Protein AF-A0A519D0E3-F1 (afdb_monomer)

Secondary structure (DSSP, 8-state):
-HHHHHHHHHHHHHHHHHHHTT-S-TTHHHHHHHHHHH--S-TT-EEEEES-TTSHHHHHHHHHH-TT-EEEEEESSPPPPPTTEEEEES-TTSHHHHHHHHHHHHSTTPPPEEEEEE---PPP-S-HHHHHHHHHHHHHHHHHHHTTTEEEEEEEEEEEESSTTHHHHHHHHGGGEEEEEEE--TTS-TT--EEEEEEEEE-TTTSPSS-HHHHHHHHHHHHHHH--S--HHHHHHHHHHHHHHHHHHH-

Structure (mmCIF, N/CA/C/O backbone):
data_AF-A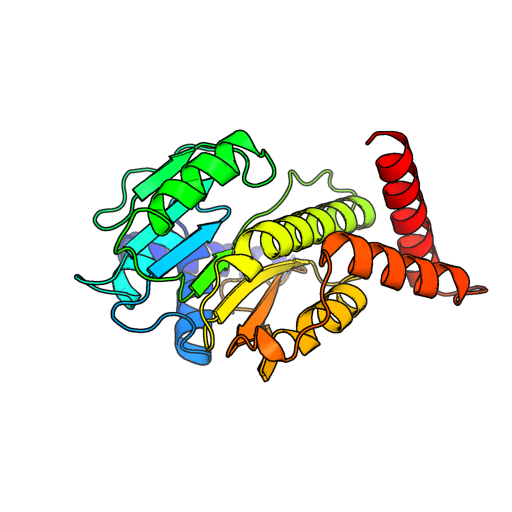0A519D0E3-F1
#
_entry.id   AF-A0A519D0E3-F1
#
loop_
_atom_site.group_PDB
_atom_site.id
_atom_site.type_symbol
_atom_site.label_atom_id
_atom_site.label_alt_id
_atom_site.label_comp_id
_atom_site.label_asym_id
_atom_site.label_entity_id
_atom_site.label_seq_id
_atom_site.pdbx_PDB_ins_code
_atom_site.Cartn_x
_atom_site.Cartn_y
_atom_site.Cartn_z
_atom_site.occupancy
_atom_site.B_iso_or_equiv
_atom_site.auth_seq_id
_atom_site.auth_comp_id
_atom_site.auth_asym_id
_atom_site.auth_atom_id
_atom_site.pdbx_PDB_model_num
ATOM 1 N N . MET A 1 1 ? 0.781 27.062 -22.682 1.00 44.12 1 MET A N 1
ATOM 2 C CA . MET A 1 1 ? 0.625 27.565 -21.295 1.00 44.12 1 MET A CA 1
ATOM 3 C C . MET A 1 1 ? -0.675 27.130 -20.595 1.00 44.12 1 MET A C 1
ATOM 5 O O . MET A 1 1 ? -0.750 27.235 -19.382 1.00 44.12 1 MET A O 1
ATOM 9 N N . THR A 1 2 ? -1.656 26.538 -21.289 1.00 53.38 2 THR A N 1
ATOM 10 C CA . THR A 1 2 ? -2.994 26.206 -20.742 1.00 53.38 2 THR A CA 1
ATOM 11 C C . THR A 1 2 ? -3.057 24.930 -19.882 1.00 53.38 2 THR A C 1
ATOM 13 O O . THR A 1 2 ? -3.822 24.862 -18.927 1.00 53.38 2 THR A O 1
ATOM 16 N N . LYS A 1 3 ? -2.224 23.913 -20.166 1.00 52.84 3 LYS A N 1
ATOM 17 C CA . LYS A 1 3 ? -2.272 22.608 -19.467 1.00 52.84 3 LYS A CA 1
ATOM 18 C C . LYS A 1 3 ? -1.846 22.676 -17.993 1.00 52.84 3 LYS A C 1
ATOM 20 O O . LYS A 1 3 ? -2.425 21.978 -17.169 1.00 52.84 3 LYS A O 1
ATOM 25 N N . ARG A 1 4 ? -0.860 23.520 -17.661 1.00 49.47 4 ARG A N 1
ATOM 26 C CA . ARG A 1 4 ? -0.315 23.646 -16.296 1.00 49.47 4 ARG A CA 1
ATOM 27 C C . ARG A 1 4 ? -1.297 24.364 -15.364 1.00 49.47 4 ARG A C 1
ATOM 29 O O . ARG A 1 4 ? -1.559 23.873 -14.277 1.00 49.47 4 ARG A O 1
ATOM 36 N N . TRP A 1 5 ? -1.939 25.428 -15.853 1.00 48.94 5 TRP A N 1
ATOM 37 C CA . TRP A 1 5 ? -2.978 26.164 -15.124 1.00 48.94 5 TRP A CA 1
ATOM 38 C C . TRP A 1 5 ? -4.194 25.279 -14.805 1.00 48.94 5 TRP A C 1
ATOM 40 O O . TRP A 1 5 ? -4.613 25.216 -13.656 1.00 48.94 5 TRP A O 1
ATOM 50 N N . VAL A 1 6 ? -4.697 24.506 -15.778 1.00 58.44 6 VAL A N 1
ATOM 51 C CA . VAL A 1 6 ? -5.811 23.555 -15.563 1.00 58.44 6 VAL A CA 1
ATOM 52 C C . VAL A 1 6 ? -5.440 22.445 -14.567 1.00 58.44 6 VAL A C 1
ATOM 54 O O . VAL A 1 6 ? -6.265 22.051 -13.741 1.00 58.44 6 VAL A O 1
ATOM 57 N N . GLN A 1 7 ? -4.201 21.941 -14.614 1.00 55.25 7 GLN A N 1
ATOM 58 C CA . GLN A 1 7 ? -3.710 20.944 -13.656 1.00 55.25 7 GLN A CA 1
ATOM 59 C C . GLN A 1 7 ? -3.588 21.507 -12.234 1.00 55.25 7 GLN A C 1
ATOM 61 O O . GLN A 1 7 ? -3.995 20.829 -11.290 1.00 55.25 7 GLN A O 1
ATOM 66 N N . ASP A 1 8 ? -3.076 22.729 -12.077 1.00 59.56 8 ASP A N 1
ATOM 67 C CA . ASP A 1 8 ? -2.979 23.388 -10.772 1.00 59.56 8 ASP A CA 1
ATOM 68 C C . ASP A 1 8 ? -4.372 23.709 -10.202 1.00 59.56 8 ASP A C 1
ATOM 70 O O . ASP A 1 8 ? -4.622 23.417 -9.035 1.00 59.56 8 ASP A O 1
ATOM 74 N N . HIS A 1 9 ? -5.335 24.128 -11.032 1.00 60.09 9 HIS A N 1
ATOM 75 C CA . HIS A 1 9 ? -6.729 24.334 -10.604 1.00 60.09 9 HIS A CA 1
ATOM 76 C C . HIS A 1 9 ? -7.389 23.041 -10.110 1.00 60.09 9 HIS A C 1
ATOM 78 O O . HIS A 1 9 ? -8.036 23.025 -9.064 1.00 60.09 9 HIS A O 1
ATOM 84 N N . ARG A 1 10 ? -7.191 21.921 -10.819 1.00 59.97 10 ARG A N 1
ATOM 85 C CA . ARG A 1 10 ? -7.666 20.602 -10.363 1.00 59.97 10 ARG A CA 1
ATOM 86 C C . ARG A 1 10 ? -6.982 20.160 -9.069 1.00 59.97 10 ARG A C 1
ATOM 88 O O . ARG A 1 10 ? -7.631 19.589 -8.194 1.00 59.97 10 ARG A O 1
ATOM 95 N N . ARG A 1 11 ? -5.677 20.416 -8.927 1.00 59.84 11 ARG A N 1
ATOM 96 C CA . ARG A 1 11 ? -4.916 20.104 -7.708 1.00 59.84 11 ARG A CA 1
ATOM 97 C C . ARG A 1 11 ? -5.461 20.870 -6.510 1.00 59.84 11 ARG A C 1
ATOM 99 O O . ARG A 1 11 ? -5.608 20.283 -5.438 1.00 59.84 11 ARG A O 1
ATOM 106 N N . ASP A 1 12 ? -5.748 22.147 -6.707 1.00 66.12 12 ASP A N 1
ATOM 107 C CA . ASP A 1 12 ? -6.266 23.023 -5.668 1.00 66.12 12 ASP A CA 1
ATOM 108 C C . ASP A 1 12 ? -7.720 22.671 -5.329 1.00 66.12 12 ASP A C 1
ATOM 110 O O . ASP A 1 12 ? -8.072 22.683 -4.153 1.00 66.12 12 ASP A O 1
ATOM 114 N N . SER A 1 13 ? -8.514 22.194 -6.299 1.00 78.06 13 SER A N 1
ATOM 115 C CA . SER A 1 13 ? -9.848 21.629 -6.045 1.00 78.06 13 SER A CA 1
ATOM 116 C C . SER A 1 13 ? -9.799 20.421 -5.108 1.00 78.06 13 SER A C 1
ATOM 118 O O . SER A 1 13 ? -10.470 20.429 -4.083 1.00 78.06 13 SER A O 1
ATOM 120 N N . TRP A 1 14 ? -8.966 19.410 -5.390 1.00 79.38 14 TRP A N 1
ATOM 121 C CA . TRP A 1 14 ? -8.870 18.217 -4.530 1.00 79.38 14 TRP A CA 1
ATOM 122 C C . TRP A 1 14 ? -8.264 18.514 -3.157 1.00 79.38 14 TRP A C 1
ATOM 124 O O . TRP A 1 14 ? -8.624 17.877 -2.171 1.00 79.38 14 TRP A O 1
ATOM 134 N N . ARG A 1 15 ? -7.335 19.475 -3.070 1.00 79.06 15 ARG A N 1
ATOM 135 C CA . ARG A 1 15 ? -6.804 19.944 -1.780 1.00 79.06 15 ARG A CA 1
ATOM 136 C C . ARG A 1 15 ? -7.874 20.660 -0.963 1.00 79.06 15 ARG A C 1
ATOM 138 O O . ARG A 1 15 ? -7.988 20.389 0.228 1.00 79.06 15 ARG A O 1
ATOM 145 N N . ARG A 1 16 ? -8.646 21.548 -1.596 1.00 79.81 16 ARG A N 1
ATOM 146 C CA . ARG A 1 16 ? -9.756 22.258 -0.957 1.00 79.81 16 ARG A CA 1
ATOM 147 C C . ARG A 1 16 ? -10.815 21.273 -0.477 1.00 79.81 16 ARG A C 1
ATOM 149 O O . ARG A 1 16 ? -11.162 21.310 0.693 1.00 79.81 16 ARG A O 1
ATOM 156 N N . GLN A 1 17 ? -11.217 20.341 -1.334 1.00 82.31 17 GLN A N 1
ATOM 157 C CA . GLN A 1 17 ? -12.219 19.335 -1.005 1.00 82.31 17 GLN A CA 1
ATOM 158 C C . GLN A 1 17 ? -11.753 18.391 0.112 1.00 82.31 17 GLN A C 1
ATOM 160 O O . GLN A 1 17 ? -12.505 18.119 1.036 1.00 82.31 17 GLN A O 1
ATOM 165 N N . ALA A 1 18 ? -10.493 17.935 0.086 1.00 83.75 18 ALA A N 1
ATOM 166 C CA . ALA A 1 18 ? -9.929 17.155 1.189 1.00 83.75 18 ALA A CA 1
ATOM 167 C C . ALA A 1 18 ? -9.996 17.925 2.515 1.00 83.75 18 ALA A C 1
ATOM 169 O O . ALA A 1 18 ? -10.42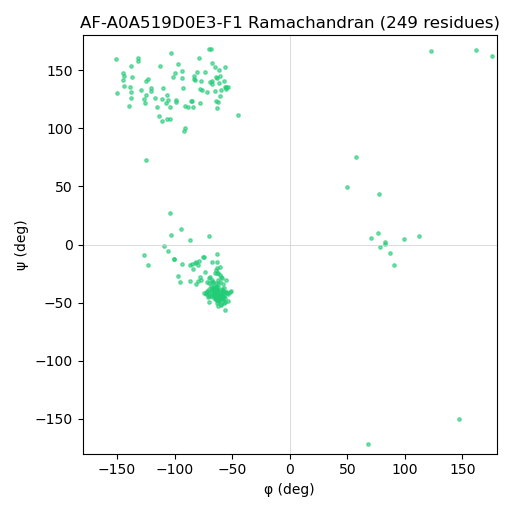1 17.368 3.517 1.00 83.75 18 ALA A O 1
ATOM 170 N N . LYS A 1 19 ? -9.638 19.214 2.510 1.00 83.75 19 LYS A N 1
ATOM 171 C CA . LYS A 1 19 ? -9.706 20.062 3.704 1.00 83.75 19 LYS A CA 1
ATOM 172 C C . LYS A 1 19 ? -11.146 20.277 4.187 1.00 83.75 19 LYS A C 1
ATOM 174 O O . LYS A 1 19 ? -11.370 20.265 5.390 1.00 83.75 19 LYS A O 1
ATOM 179 N N . GLU A 1 20 ? -12.092 20.476 3.270 1.00 85.31 20 GLU A N 1
ATOM 180 C CA . GLU A 1 20 ? -13.526 20.623 3.570 1.00 85.31 20 GLU A CA 1
ATOM 181 C C . GLU A 1 20 ? -14.116 19.347 4.188 1.00 85.31 20 GLU A C 1
ATOM 183 O O . GLU A 1 20 ? -14.912 19.435 5.115 1.00 85.31 20 GLU A O 1
ATOM 188 N N . GLU A 1 21 ? -13.668 18.172 3.739 1.00 85.94 21 GLU A N 1
ATOM 189 C CA . GLU A 1 21 ? -14.061 16.864 4.287 1.00 85.94 21 GLU A CA 1
ATOM 190 C C . GLU A 1 21 ? -13.195 16.412 5.482 1.00 85.94 21 GLU A C 1
ATOM 192 O O . GLU A 1 21 ? -13.364 15.307 5.985 1.00 85.94 21 GLU A O 1
ATOM 197 N N . GLY A 1 22 ? -12.260 17.244 5.956 1.00 88.81 22 GLY A N 1
ATOM 198 C CA . GLY A 1 22 ? -11.416 16.937 7.120 1.00 88.81 22 GLY A CA 1
ATOM 199 C C . GLY A 1 22 ? -10.262 15.954 6.863 1.00 88.81 22 GLY A C 1
ATOM 200 O O . GLY A 1 22 ? -9.581 15.533 7.804 1.00 88.81 22 GLY A O 1
ATOM 201 N N . TYR A 1 23 ? -9.977 15.609 5.607 1.00 92.81 23 TYR A N 1
ATOM 202 C CA . TYR A 1 23 ? -8.815 14.800 5.245 1.00 92.81 23 TYR A CA 1
ATOM 203 C C . TYR A 1 23 ? -7.520 15.610 5.257 1.00 92.81 23 TYR A C 1
ATOM 205 O O . TYR A 1 23 ? -7.425 16.733 4.755 1.00 92.81 23 TYR A O 1
ATOM 213 N N . ARG A 1 24 ? -6.457 14.977 5.751 1.00 90.38 24 ARG A N 1
ATOM 214 C CA . ARG A 1 24 ? -5.122 15.581 5.904 1.00 90.38 24 ARG A CA 1
ATOM 215 C C . ARG A 1 24 ? -4.372 15.761 4.602 1.00 90.38 24 ARG A C 1
ATOM 217 O O . ARG A 1 24 ? -3.469 16.588 4.505 1.00 90.38 24 ARG A O 1
ATOM 224 N N . ALA A 1 25 ? -4.718 14.964 3.602 1.00 88.06 25 ALA A N 1
ATOM 225 C CA . ALA A 1 25 ? -4.079 15.016 2.307 1.00 88.06 25 ALA A CA 1
ATOM 226 C C . ALA A 1 25 ? -5.071 14.727 1.195 1.00 88.06 25 ALA A C 1
ATOM 228 O O . ALA A 1 25 ? -5.944 13.872 1.302 1.00 88.06 25 ALA A O 1
ATOM 229 N N . ARG A 1 26 ? -4.831 15.366 0.049 1.00 87.06 26 ARG A N 1
ATOM 230 C CA . ARG A 1 26 ? -5.547 15.058 -1.192 1.00 87.06 26 ARG A CA 1
ATOM 231 C C . ARG A 1 26 ? -5.356 13.605 -1.648 1.00 87.06 26 ARG A C 1
ATOM 233 O O . ARG A 1 26 ? -6.124 13.144 -2.480 1.00 87.06 26 ARG A O 1
ATOM 240 N N . SER A 1 27 ? -4.320 12.906 -1.168 1.00 89.94 27 SER A N 1
ATOM 241 C CA . SER A 1 27 ? -4.111 11.486 -1.471 1.00 89.94 27 SER A CA 1
ATOM 242 C C . SER A 1 27 ? -5.244 10.615 -0.929 1.00 89.94 27 SER A C 1
ATOM 244 O O . SER A 1 27 ? -5.514 9.591 -1.546 1.00 89.94 27 SER A O 1
ATOM 246 N N . ALA A 1 28 ? -5.973 11.048 0.110 1.00 94.00 28 ALA A N 1
ATOM 247 C CA . ALA A 1 28 ? -7.179 10.373 0.599 1.00 94.00 28 ALA A CA 1
ATOM 248 C C . ALA A 1 28 ? -8.192 10.111 -0.531 1.00 94.00 28 ALA A C 1
ATOM 250 O O . ALA A 1 28 ? -8.715 9.007 -0.653 1.00 94.00 28 ALA A O 1
ATOM 251 N N . TRP A 1 29 ? -8.374 11.071 -1.446 1.00 91.69 29 TRP A N 1
ATOM 252 C CA . TRP A 1 29 ? -9.253 10.910 -2.610 1.00 91.69 29 TRP A CA 1
ATOM 253 C C . TRP A 1 29 ? -8.852 9.772 -3.538 1.00 91.69 29 TRP A C 1
ATOM 255 O O . TRP A 1 29 ? -9.719 9.136 -4.130 1.00 91.69 29 TRP A O 1
ATOM 265 N N . LYS A 1 30 ? -7.552 9.483 -3.650 1.00 94.06 30 LYS A N 1
ATOM 266 C CA . LYS A 1 30 ? -7.078 8.360 -4.459 1.00 94.06 30 LYS A CA 1
ATOM 267 C C . LYS A 1 30 ? -7.582 7.042 -3.875 1.00 94.06 30 LYS A C 1
ATOM 269 O O . LYS A 1 30 ? -8.123 6.228 -4.617 1.00 94.06 30 LYS A O 1
ATOM 274 N N . LEU A 1 31 ? -7.459 6.861 -2.554 1.00 97.19 31 LEU A N 1
ATOM 275 C CA . LEU A 1 31 ? -7.952 5.660 -1.884 1.00 97.19 31 LEU A CA 1
ATOM 276 C C . LEU A 1 31 ? -9.482 5.600 -1.891 1.00 97.19 31 LEU A C 1
ATOM 278 O O . LEU A 1 31 ? -10.011 4.536 -2.181 1.00 97.19 31 LEU A O 1
ATOM 282 N N . LYS A 1 32 ? -10.198 6.719 -1.695 1.00 96.62 32 LYS A N 1
ATOM 283 C CA . LYS A 1 32 ? -11.671 6.759 -1.835 1.00 96.62 32 LYS A CA 1
ATOM 284 C C . LYS A 1 32 ? -12.123 6.286 -3.220 1.00 96.62 32 LYS A C 1
ATOM 286 O O . LYS A 1 32 ? -13.000 5.438 -3.311 1.00 96.62 32 LYS A O 1
ATOM 291 N N . GLN A 1 33 ? -11.484 6.762 -4.290 1.00 95.81 33 GLN A N 1
ATOM 292 C CA . GLN A 1 33 ? -11.804 6.355 -5.666 1.00 95.81 33 GLN A CA 1
ATOM 293 C C . GLN A 1 33 ? -11.463 4.884 -5.947 1.00 95.81 33 GLN A C 1
ATOM 295 O O . GLN A 1 33 ? -12.191 4.194 -6.661 1.00 95.81 33 GLN A O 1
ATOM 300 N N . ILE A 1 34 ? -10.354 4.386 -5.391 1.00 98.06 34 ILE A N 1
ATOM 301 C CA . ILE A 1 34 ? -10.007 2.960 -5.457 1.00 98.06 34 ILE A CA 1
ATOM 302 C C . ILE A 1 34 ? -11.063 2.133 -4.716 1.00 98.06 34 ILE A C 1
ATOM 304 O O . ILE A 1 34 ? -11.562 1.147 -5.254 1.00 98.06 34 ILE A O 1
ATOM 308 N N . GLN A 1 35 ? -11.426 2.551 -3.508 1.00 98.19 35 GLN A N 1
ATOM 309 C CA . GLN A 1 35 ? -12.411 1.887 -2.671 1.00 98.19 35 GLN A CA 1
ATOM 310 C C . GLN A 1 35 ? -13.788 1.842 -3.337 1.00 98.19 35 GLN A C 1
ATOM 312 O O . GLN A 1 35 ? -14.373 0.769 -3.420 1.00 98.19 35 GLN A O 1
ATOM 317 N N . GLU A 1 36 ? -14.276 2.963 -3.868 1.00 97.38 36 GLU A N 1
ATOM 318 C CA . GLU A 1 36 ? -15.562 3.054 -4.571 1.00 97.38 36 GLU A CA 1
ATOM 319 C C . GLU A 1 36 ? -15.640 2.085 -5.758 1.00 97.38 36 GLU A C 1
ATOM 321 O O . GLU A 1 36 ? -16.676 1.481 -6.024 1.00 97.38 36 GLU A O 1
ATOM 326 N N . ARG A 1 37 ? -14.524 1.903 -6.473 1.00 97.94 37 ARG A N 1
ATOM 327 C CA . ARG A 1 37 ? -14.488 1.067 -7.674 1.00 97.94 37 ARG A CA 1
ATOM 328 C C . ARG A 1 37 ? -14.241 -0.416 -7.401 1.00 97.94 37 ARG A C 1
ATOM 330 O O . ARG A 1 37 ? -14.636 -1.253 -8.219 1.00 97.94 37 ARG A O 1
ATOM 337 N N . PHE A 1 38 ? -13.497 -0.744 -6.349 1.00 98.38 38 PHE A N 1
ATOM 338 C CA . PHE A 1 38 ? -12.950 -2.090 -6.153 1.00 98.38 38 PHE A CA 1
ATOM 339 C C . PHE A 1 38 ? -13.270 -2.722 -4.800 1.00 98.38 38 PHE A C 1
ATOM 341 O O . PHE A 1 38 ? -12.977 -3.907 -4.652 1.00 98.38 38 PHE A O 1
ATOM 348 N N . GLU A 1 39 ? -13.840 -1.968 -3.856 1.00 97.88 39 GLU A N 1
ATOM 349 C CA . GLU A 1 39 ? -14.219 -2.440 -2.517 1.00 97.88 39 GLU A CA 1
ATOM 350 C C . GLU A 1 39 ? -13.064 -3.189 -1.829 1.00 97.88 39 GLU A C 1
ATOM 352 O O . GLU A 1 39 ? -13.199 -4.326 -1.371 1.00 97.88 39 GLU A O 1
ATOM 357 N N . VAL A 1 40 ? -11.882 -2.563 -1.841 1.00 98.56 40 VAL A N 1
ATOM 358 C CA . VAL A 1 40 ? -10.626 -3.169 -1.372 1.00 98.56 40 VAL A CA 1
ATOM 359 C C . VAL A 1 40 ? -10.592 -3.344 0.144 1.00 98.56 40 VAL A C 1
ATOM 361 O O . VAL A 1 40 ? -9.949 -4.278 0.612 1.00 98.56 40 VAL A O 1
ATOM 364 N N . ILE A 1 41 ? -11.290 -2.491 0.893 1.00 98.69 41 ILE A N 1
ATOM 365 C CA . ILE A 1 41 ? -11.435 -2.566 2.349 1.00 98.69 41 ILE A CA 1
ATOM 366 C C . ILE A 1 41 ? -12.913 -2.794 2.675 1.00 98.69 41 ILE A C 1
ATOM 368 O O . ILE A 1 41 ? -13.781 -2.037 2.240 1.00 98.69 41 ILE A O 1
ATOM 372 N N . ARG A 1 42 ? -13.219 -3.834 3.443 1.00 98.12 42 ARG A N 1
ATOM 373 C CA . ARG A 1 42 ? -14.569 -4.170 3.908 1.00 98.12 42 ARG A CA 1
ATOM 374 C C . ARG A 1 42 ? -14.744 -3.778 5.369 1.00 98.12 42 ARG A C 1
ATOM 376 O O . ARG A 1 42 ? -13.784 -3.549 6.103 1.00 98.12 42 ARG A O 1
ATOM 383 N N . LYS A 1 43 ? -16.001 -3.747 5.816 1.00 97.56 43 LYS A N 1
ATOM 384 C CA . LYS A 1 43 ? -16.304 -3.554 7.234 1.00 97.56 43 LYS A CA 1
ATOM 385 C C . LYS A 1 43 ? -15.606 -4.619 8.069 1.00 97.56 43 LYS A C 1
ATOM 387 O O . LYS A 1 43 ? -15.682 -5.809 7.776 1.00 97.56 43 LYS A O 1
ATOM 392 N N . HIS A 1 44 ? -15.019 -4.143 9.151 1.00 96.00 44 HIS A N 1
ATOM 393 C CA . HIS A 1 44 ? -14.237 -4.869 10.131 1.00 96.00 44 HIS A CA 1
ATOM 394 C C . HIS A 1 44 ? -12.884 -5.345 9.623 1.00 96.00 44 HIS A C 1
ATOM 396 O O . HIS A 1 44 ? -12.218 -6.038 10.371 1.00 96.00 44 HIS A O 1
ATOM 402 N N . ASP A 1 45 ? -12.441 -5.008 8.416 1.00 97.38 45 ASP A N 1
ATOM 403 C CA . ASP A 1 45 ? -11.132 -5.456 7.943 1.00 97.38 45 ASP A CA 1
ATOM 404 C C . ASP A 1 45 ? -9.984 -4.962 8.832 1.00 97.38 45 ASP A C 1
ATOM 406 O O . ASP A 1 45 ? -10.012 -3.854 9.368 1.00 97.38 45 ASP A O 1
ATOM 410 N N . VAL A 1 46 ? -8.963 -5.807 8.955 1.00 97.44 46 VAL A N 1
ATOM 411 C CA . VAL A 1 46 ? -7.645 -5.421 9.458 1.00 97.44 46 VAL A CA 1
ATOM 412 C C . VAL A 1 46 ? -6.830 -4.881 8.285 1.00 97.44 46 VAL A C 1
ATOM 414 O O . VAL A 1 46 ? -6.656 -5.574 7.276 1.00 97.44 46 VAL A O 1
ATOM 417 N N . VAL A 1 47 ? -6.342 -3.650 8.398 1.00 98.50 47 VAL A N 1
ATOM 418 C CA . VAL A 1 47 ? -5.684 -2.913 7.318 1.00 98.50 47 VAL A CA 1
ATOM 419 C C . VAL A 1 47 ? -4.262 -2.536 7.708 1.00 98.50 47 VAL A C 1
ATOM 421 O O . VAL A 1 47 ? -4.025 -1.962 8.770 1.00 98.50 47 VAL A O 1
ATOM 424 N N . LEU A 1 48 ? -3.321 -2.807 6.808 1.00 98.62 48 LEU A N 1
ATOM 425 C CA . LEU A 1 48 ? -1.959 -2.287 6.869 1.00 98.62 48 LEU A CA 1
ATOM 426 C C . LEU A 1 48 ? -1.800 -1.147 5.847 1.00 98.62 48 LEU A C 1
ATOM 428 O O . LEU A 1 48 ? -1.943 -1.384 4.647 1.00 98.62 48 LEU A O 1
ATOM 432 N N . ASP A 1 49 ? -1.499 0.067 6.315 1.00 98.62 49 ASP A N 1
ATOM 433 C CA . ASP A 1 49 ? -1.243 1.264 5.494 1.00 98.62 49 ASP A CA 1
ATOM 434 C C . ASP A 1 49 ? 0.264 1.578 5.440 1.00 98.62 49 ASP A C 1
ATOM 436 O O . ASP A 1 49 ? 0.866 1.992 6.430 1.00 98.62 49 ASP A O 1
ATOM 440 N N . VAL A 1 50 ? 0.905 1.348 4.293 1.00 98.62 50 VAL A N 1
ATOM 4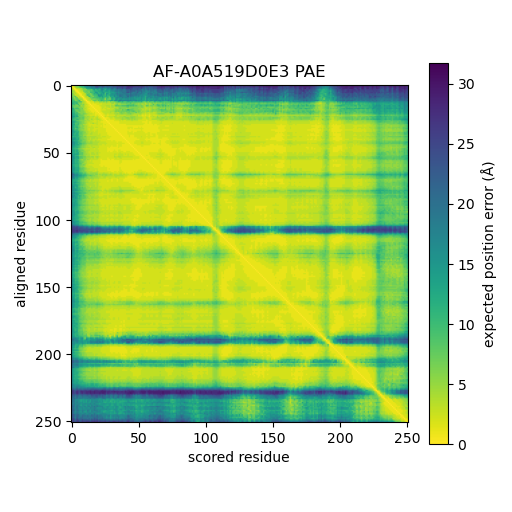41 C CA . VAL A 1 50 ? 2.364 1.464 4.116 1.00 98.62 50 VAL A CA 1
ATOM 442 C C . VAL A 1 50 ? 2.715 2.719 3.327 1.00 98.62 50 VAL A C 1
ATOM 444 O O . VAL A 1 50 ? 2.297 2.877 2.178 1.00 98.62 50 VAL A O 1
ATOM 447 N N . GLY A 1 51 ? 3.563 3.573 3.898 1.00 97.44 51 GLY A N 1
ATOM 448 C CA . GLY A 1 51 ? 3.781 4.926 3.384 1.00 97.44 51 GLY A CA 1
ATOM 449 C C . GLY A 1 51 ? 2.626 5.843 3.784 1.00 97.44 51 GLY A C 1
ATOM 450 O O . GLY A 1 51 ? 2.070 6.553 2.944 1.00 97.44 51 GLY A O 1
ATOM 451 N N . CYS A 1 52 ? 2.194 5.743 5.046 1.00 97.06 52 CYS A N 1
ATOM 452 C CA . CYS A 1 52 ? 0.952 6.348 5.504 1.00 97.06 52 CYS A CA 1
ATOM 453 C C . CYS A 1 52 ? 1.033 7.869 5.702 1.00 97.06 52 CYS A C 1
ATOM 455 O O . CYS A 1 52 ? -0.012 8.493 5.888 1.00 97.06 52 CYS A O 1
ATOM 457 N N . HIS A 1 53 ? 2.209 8.510 5.664 1.00 96.44 53 HIS A N 1
ATOM 458 C CA . HIS A 1 53 ? 2.331 9.953 5.899 1.00 96.44 53 HIS A CA 1
ATOM 459 C C . HIS A 1 53 ? 1.630 10.785 4.810 1.00 96.44 53 HIS A C 1
ATOM 461 O O . HIS A 1 53 ? 1.831 10.554 3.617 1.00 96.44 53 HIS A O 1
ATOM 467 N N . PRO A 1 54 ? 0.810 11.802 5.169 1.00 95.81 54 PRO A N 1
ATOM 468 C CA . PRO A 1 54 ? 0.574 12.381 6.508 1.00 95.81 54 PRO A CA 1
ATOM 469 C C . PRO A 1 54 ? -0.643 11.813 7.280 1.00 95.81 54 PRO A C 1
ATOM 471 O O . PRO A 1 54 ? -1.105 12.412 8.254 1.00 95.81 54 PRO A O 1
ATOM 474 N N . GLY A 1 55 ? -1.208 10.693 6.834 1.00 95.69 55 GLY A N 1
ATOM 475 C CA . GLY A 1 55 ? -2.318 9.974 7.473 1.00 95.69 55 GLY A CA 1
ATOM 476 C C . GLY A 1 55 ? -3.627 9.991 6.680 1.00 95.69 55 GLY A C 1
ATOM 477 O O . GLY A 1 55 ? -4.654 9.565 7.193 1.00 95.69 55 GLY A O 1
ATOM 478 N N . GLY A 1 56 ? -3.627 10.506 5.445 1.00 96.56 56 GLY A N 1
ATOM 479 C CA . GLY A 1 56 ? -4.849 10.606 4.636 1.00 96.56 56 GLY A CA 1
ATOM 480 C C . GLY A 1 56 ? -5.434 9.248 4.233 1.00 96.56 56 GLY A C 1
ATOM 481 O O . GLY A 1 56 ? -6.651 9.110 4.177 1.00 96.56 56 GLY A O 1
ATOM 482 N N . TRP A 1 57 ? -4.589 8.248 3.963 1.00 97.88 57 TRP A N 1
ATOM 483 C CA . TRP A 1 57 ? -5.043 6.885 3.661 1.00 97.88 57 TRP A CA 1
ATOM 484 C C . TRP A 1 57 ? -5.517 6.165 4.922 1.00 97.88 57 TRP A C 1
ATOM 486 O O . TRP A 1 57 ? -6.605 5.600 4.897 1.00 97.88 57 TRP A O 1
ATOM 496 N N . ALA A 1 58 ? -4.803 6.313 6.041 1.00 98.31 58 ALA A N 1
ATOM 497 C CA . ALA A 1 58 ? -5.256 5.843 7.348 1.00 98.31 58 ALA A CA 1
ATOM 498 C C . ALA A 1 58 ? -6.658 6.359 7.727 1.00 98.31 58 ALA A C 1
ATOM 500 O O . ALA A 1 58 ? -7.481 5.567 8.174 1.00 98.31 58 ALA A O 1
ATOM 501 N N . GLN A 1 59 ? -6.976 7.642 7.489 1.00 98.06 59 GLN A N 1
ATOM 502 C CA . GLN A 1 59 ? -8.334 8.175 7.716 1.00 98.06 59 GLN A CA 1
ATOM 503 C C . GLN A 1 59 ? -9.391 7.402 6.912 1.00 98.06 59 GLN A C 1
ATOM 505 O O . GLN A 1 59 ? -10.367 6.912 7.471 1.00 98.06 59 GLN A O 1
ATOM 510 N N . VAL A 1 60 ? -9.161 7.224 5.608 1.00 98.38 60 VAL A N 1
ATOM 511 C CA . VAL A 1 60 ? -10.081 6.480 4.732 1.00 98.38 60 VAL A CA 1
ATOM 512 C C . VAL A 1 60 ? -10.171 5.004 5.141 1.00 98.38 60 VAL A C 1
ATOM 514 O O . VAL A 1 60 ? -11.252 4.421 5.106 1.00 98.38 60 VAL A O 1
ATOM 517 N N . ALA A 1 61 ? -9.061 4.388 5.551 1.00 98.56 61 ALA A N 1
ATOM 518 C CA . ALA A 1 61 ? -9.031 2.999 5.995 1.00 98.56 61 ALA A CA 1
ATOM 519 C C . ALA A 1 61 ? -9.850 2.782 7.278 1.00 98.56 61 ALA A C 1
ATOM 521 O O . ALA A 1 61 ? -10.600 1.806 7.358 1.00 98.56 61 ALA A O 1
ATOM 522 N N . VAL A 1 62 ? -9.765 3.702 8.246 1.00 98.31 62 VAL A N 1
ATOM 523 C CA . VAL A 1 62 ? -10.588 3.670 9.467 1.00 98.31 62 VAL A CA 1
ATOM 524 C C . VAL A 1 62 ? -12.066 3.824 9.117 1.00 98.31 62 VAL A C 1
ATOM 526 O O . VAL A 1 62 ? -12.887 3.030 9.568 1.00 98.31 62 VAL A O 1
ATOM 529 N N . GLU A 1 63 ? -12.416 4.780 8.255 1.00 97.94 63 GLU A N 1
ATOM 530 C CA . GLU A 1 63 ? -13.804 4.988 7.817 1.00 97.94 63 GLU A CA 1
ATOM 531 C C . GLU A 1 63 ? -14.398 3.741 7.138 1.00 97.94 63 GLU A C 1
ATOM 533 O O . GLU A 1 63 ? -15.549 3.380 7.388 1.00 97.94 63 GLU A O 1
ATOM 538 N N . CYS A 1 64 ? -13.619 3.057 6.294 1.00 98.38 64 CYS A N 1
ATOM 539 C CA . CYS A 1 64 ? -14.073 1.861 5.578 1.00 98.38 64 CYS A CA 1
ATOM 540 C C . CYS A 1 64 ? -14.201 0.634 6.490 1.00 98.38 64 CYS A C 1
ATOM 542 O O . CYS A 1 64 ? -15.160 -0.136 6.376 1.00 98.38 64 CYS A O 1
ATOM 544 N N . SER A 1 65 ? -13.224 0.434 7.376 1.00 97.50 65 SER A N 1
ATOM 545 C CA . SER A 1 65 ? -13.172 -0.723 8.273 1.00 97.50 65 SER A CA 1
ATOM 546 C C . SER A 1 65 ? -14.130 -0.577 9.467 1.00 97.50 65 SER A C 1
ATOM 548 O O . SER A 1 65 ? -14.697 -1.567 9.938 1.00 97.50 65 SER A O 1
ATOM 550 N N . GLY A 1 66 ? -14.435 0.649 9.890 1.00 95.69 66 GLY A N 1
ATOM 551 C CA . GLY A 1 66 ? -15.381 0.949 10.964 1.00 95.69 66 GLY A CA 1
ATOM 552 C C . GLY A 1 66 ? -14.900 0.501 12.348 1.00 95.69 66 GLY A C 1
ATOM 553 O O . GLY A 1 66 ? -13.777 0.052 12.524 1.00 95.69 66 GLY A O 1
ATOM 554 N N . GLU A 1 67 ? -15.779 0.577 13.348 1.00 91.31 67 GLU A N 1
ATOM 555 C CA . GLU A 1 67 ? -15.416 0.478 14.779 1.00 91.31 67 GLU A CA 1
ATOM 556 C C . GLU A 1 67 ? -14.750 -0.836 15.219 1.00 91.31 67 GLU A C 1
ATOM 558 O O . GLU A 1 67 ? -14.024 -0.854 16.206 1.00 91.31 67 GLU A O 1
ATOM 563 N N . ARG A 1 68 ? -15.007 -1.947 14.512 1.00 91.75 68 ARG A N 1
ATOM 564 C CA . ARG A 1 68 ? -14.356 -3.254 14.776 1.00 91.75 68 ARG A CA 1
ATOM 565 C C . ARG A 1 68 ? -13.255 -3.590 13.767 1.00 91.75 68 ARG A C 1
ATOM 567 O O . ARG A 1 68 ? -12.832 -4.741 13.676 1.00 91.75 68 ARG A O 1
ATOM 574 N N . GLY A 1 69 ? -12.918 -2.628 12.917 1.00 94.62 69 GLY A N 1
ATOM 575 C CA . GLY A 1 69 ? -11.748 -2.670 12.062 1.00 94.62 69 GLY A CA 1
ATOM 576 C C . GLY A 1 69 ? -10.500 -2.319 12.852 1.00 94.62 69 GLY A C 1
ATOM 577 O O . GLY A 1 69 ? -10.574 -1.716 13.920 1.00 94.62 69 GLY A O 1
ATOM 578 N N . GLU A 1 70 ? -9.352 -2.695 12.311 1.00 95.31 70 GLU A N 1
ATOM 579 C CA . GLU A 1 70 ? -8.056 -2.337 12.878 1.00 95.31 70 GLU A CA 1
ATOM 580 C C . GLU A 1 70 ? -7.209 -1.746 11.761 1.00 95.31 70 GLU A C 1
ATOM 582 O O . GLU A 1 70 ? -7.148 -2.305 10.668 1.00 95.31 70 GLU A O 1
ATOM 587 N N . VAL A 1 71 ? -6.559 -0.613 12.015 1.00 97.81 71 VAL A N 1
ATOM 588 C CA . VAL A 1 71 ? -5.678 0.032 11.038 1.00 97.81 71 VAL A CA 1
ATOM 589 C C . VAL A 1 71 ? -4.315 0.241 11.672 1.00 97.81 71 VAL A C 1
ATOM 591 O O . VAL A 1 71 ? -4.194 0.936 12.681 1.00 97.81 71 VAL A O 1
ATOM 594 N N . VAL A 1 72 ? -3.281 -0.329 11.058 1.00 98.06 72 VAL A N 1
ATOM 595 C CA . VAL A 1 72 ? -1.885 -0.077 11.423 1.00 98.06 72 VAL A CA 1
ATOM 596 C C . VAL A 1 72 ? -1.204 0.613 10.251 1.00 98.06 72 VAL A C 1
ATOM 598 O O . VAL A 1 72 ? -1.130 0.066 9.154 1.00 98.06 72 VAL A O 1
ATOM 601 N N . GLY A 1 73 ? -0.722 1.829 10.477 1.00 98.31 73 GLY A N 1
ATOM 602 C CA . GLY A 1 73 ? 0.063 2.598 9.520 1.00 98.31 73 GLY A CA 1
ATOM 603 C C . GLY A 1 73 ? 1.555 2.521 9.824 1.00 98.31 73 GLY A C 1
ATOM 604 O O . GLY A 1 73 ? 1.948 2.451 10.989 1.00 98.31 73 GLY A O 1
ATOM 605 N N . ILE A 1 74 ? 2.390 2.564 8.791 1.00 98.62 74 ILE A N 1
ATOM 606 C CA . ILE A 1 74 ? 3.848 2.656 8.910 1.00 98.62 74 ILE A CA 1
ATOM 607 C C . ILE A 1 74 ? 4.409 3.639 7.883 1.00 98.62 74 ILE A C 1
ATOM 609 O O . ILE A 1 74 ? 4.089 3.575 6.694 1.00 98.62 74 ILE A O 1
ATOM 613 N N . ASP A 1 75 ? 5.265 4.546 8.344 1.00 98.50 75 ASP A N 1
ATOM 614 C CA . ASP A 1 75 ? 5.977 5.502 7.498 1.00 98.50 75 ASP A CA 1
ATOM 615 C C . ASP A 1 75 ? 7.326 5.894 8.122 1.00 98.50 75 ASP A C 1
ATOM 617 O O . ASP A 1 75 ? 7.527 5.767 9.331 1.00 98.50 75 ASP A O 1
ATOM 621 N N . LEU A 1 76 ? 8.249 6.409 7.308 1.00 97.62 76 LEU A N 1
ATOM 622 C CA . LEU A 1 76 ? 9.508 6.988 7.783 1.00 97.62 76 LEU A CA 1
ATOM 623 C C . LEU A 1 76 ? 9.272 8.270 8.590 1.00 97.62 76 LEU A C 1
ATOM 625 O O . LEU A 1 76 ? 10.032 8.579 9.508 1.00 97.62 76 LEU A O 1
ATOM 629 N N . MET A 1 77 ? 8.228 9.024 8.246 1.00 97.06 77 MET A N 1
ATOM 630 C CA . MET A 1 77 ? 7.864 10.266 8.910 1.00 97.06 77 MET A CA 1
ATOM 631 C C . MET A 1 77 ? 6.704 10.068 9.890 1.00 97.06 77 MET A C 1
ATOM 633 O O . MET A 1 77 ? 5.750 9.342 9.604 1.00 97.06 77 MET A O 1
ATOM 637 N N . PRO A 1 78 ? 6.701 10.785 11.028 1.00 96.44 78 PRO A N 1
ATOM 638 C CA . PRO A 1 78 ? 5.563 10.766 11.933 1.00 96.44 78 PRO A CA 1
ATOM 639 C C . PRO A 1 78 ? 4.302 11.300 11.246 1.00 96.44 78 PRO A C 1
ATOM 641 O O . PRO A 1 78 ? 4.326 12.294 10.515 1.00 96.44 78 PRO A O 1
ATOM 644 N N . CYS A 1 79 ? 3.177 10.644 11.509 1.00 93.31 79 CYS A N 1
ATOM 645 C CA . CYS A 1 79 ? 1.851 11.121 11.135 1.00 93.31 79 CYS A CA 1
ATOM 646 C C . CYS A 1 79 ? 1.201 11.830 12.320 1.00 93.31 79 CYS A C 1
ATOM 648 O O . CYS A 1 79 ? 1.480 11.517 13.477 1.00 93.31 79 CYS A O 1
ATOM 650 N N . GLN A 1 80 ? 0.266 12.741 12.050 1.00 90.88 80 GLN A N 1
ATOM 651 C CA . GLN A 1 80 ? -0.644 13.173 13.110 1.00 90.88 80 GLN A CA 1
ATOM 652 C C . GLN A 1 80 ? -1.467 11.960 13.608 1.00 90.88 80 GLN A C 1
ATOM 654 O O . GLN A 1 80 ? -1.746 11.061 12.812 1.00 90.88 80 GLN A O 1
ATOM 659 N N . PRO A 1 81 ? -1.899 11.896 14.877 1.00 94.88 81 PRO A N 1
ATOM 660 C CA . PRO A 1 81 ? -2.687 10.759 15.373 1.00 94.88 81 PRO A CA 1
ATOM 661 C C . PRO A 1 81 ? -4.041 10.651 14.662 1.00 94.88 81 PRO A C 1
ATOM 663 O O . PRO A 1 81 ? -4.781 11.628 14.664 1.00 94.88 81 PRO A O 1
ATOM 666 N N . VAL A 1 82 ? -4.377 9.520 14.031 1.00 96.44 82 VAL A N 1
ATOM 667 C CA . VAL A 1 82 ? -5.726 9.244 13.486 1.00 96.44 82 VAL A CA 1
ATOM 668 C C . VAL A 1 82 ? -6.469 8.369 14.493 1.00 96.44 82 VAL A C 1
ATOM 670 O O . VAL A 1 82 ? -5.977 7.302 14.843 1.00 96.44 82 VAL A O 1
ATOM 673 N N . GLU A 1 83 ? -7.633 8.811 14.970 1.00 95.31 83 GLU A N 1
ATOM 674 C CA . GLU A 1 83 ? -8.469 7.996 15.860 1.00 95.31 83 GLU A CA 1
ATOM 675 C C . GLU A 1 83 ? -8.872 6.688 15.162 1.00 95.31 83 GLU A C 1
ATOM 677 O O . GLU A 1 83 ? -9.253 6.705 13.995 1.00 95.31 83 GLU A O 1
ATOM 682 N N . GLY A 1 84 ? -8.734 5.553 15.854 1.00 94.31 84 GLY A N 1
ATOM 683 C CA . GLY A 1 84 ? -8.968 4.222 15.279 1.00 94.31 84 GLY A CA 1
ATOM 684 C C . GLY A 1 84 ? -7.792 3.628 14.490 1.00 94.31 84 GLY A C 1
ATOM 685 O O . GLY A 1 84 ? -7.914 2.508 14.000 1.00 94.31 84 GLY A O 1
ATOM 686 N N . ALA A 1 85 ? -6.651 4.324 14.386 1.00 97.19 85 ALA A N 1
ATOM 687 C CA . ALA A 1 85 ? -5.434 3.785 13.778 1.00 97.19 85 ALA A CA 1
ATOM 688 C C . ALA A 1 85 ? -4.216 3.870 14.708 1.00 97.19 85 ALA A C 1
ATOM 690 O O . ALA A 1 85 ? -3.971 4.885 15.364 1.00 97.19 85 ALA A O 1
ATOM 691 N N . LEU A 1 86 ? -3.391 2.825 14.688 1.00 97.19 86 LEU A N 1
ATOM 692 C CA . LEU A 1 86 ? -2.046 2.834 15.253 1.00 97.19 86 LEU A CA 1
ATOM 693 C C . LEU A 1 86 ? -1.053 3.248 14.165 1.00 97.19 86 LEU A C 1
ATOM 695 O O . LEU A 1 86 ? -0.933 2.569 13.154 1.00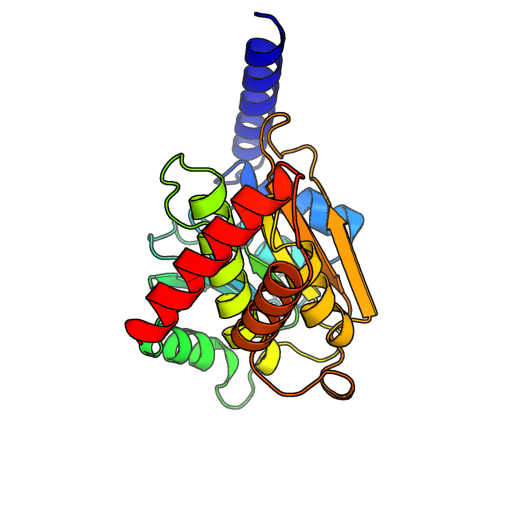 97.19 86 LEU A O 1
ATOM 699 N N . LEU A 1 87 ? -0.323 4.347 14.356 1.00 98.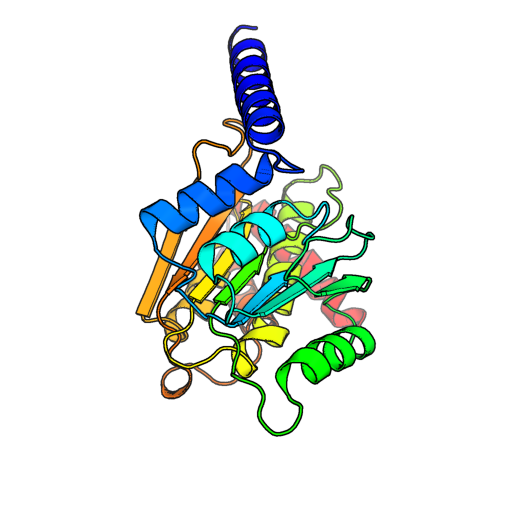00 87 LEU A N 1
ATOM 700 C CA . LEU A 1 87 ? 0.615 4.865 13.354 1.00 98.00 87 LEU A CA 1
ATOM 701 C C . LEU A 1 87 ? 2.047 4.746 13.870 1.00 98.00 87 LEU A C 1
ATOM 703 O O . LEU A 1 87 ? 2.448 5.438 14.806 1.00 98.00 87 LEU A O 1
ATOM 707 N N . LEU A 1 88 ? 2.810 3.850 13.257 1.00 98.06 88 LEU A N 1
ATOM 708 C CA . LEU A 1 88 ? 4.194 3.568 13.593 1.00 98.06 88 LEU A CA 1
ATOM 709 C C . LEU A 1 88 ? 5.142 4.404 12.731 1.00 98.06 88 LEU A C 1
ATOM 711 O O . LEU A 1 88 ? 4.869 4.695 11.568 1.00 98.06 88 LEU A O 1
ATOM 715 N N . VAL A 1 89 ? 6.295 4.737 13.311 1.00 98.44 89 VAL A N 1
ATOM 716 C CA . VAL A 1 89 ? 7.421 5.342 12.592 1.00 98.44 89 VAL A CA 1
ATOM 717 C C . VAL A 1 89 ? 8.526 4.303 12.416 1.00 98.44 89 VAL A C 1
ATOM 719 O O . VAL A 1 89 ? 8.928 3.652 13.394 1.00 98.44 89 VAL A O 1
ATOM 722 N N . GLY A 1 90 ? 8.999 4.140 11.183 1.00 97.88 90 GLY A N 1
ATOM 723 C CA . GLY A 1 90 ? 10.076 3.225 10.817 1.00 97.88 90 GLY A CA 1
ATOM 724 C C . GLY A 1 90 ? 10.118 2.902 9.322 1.00 97.88 90 GLY A C 1
ATOM 725 O O . GLY A 1 90 ? 9.178 3.171 8.577 1.00 97.88 90 GLY A O 1
ATOM 726 N N . ASP A 1 91 ? 11.220 2.294 8.895 1.00 97.44 91 ASP A N 1
ATOM 727 C CA . ASP A 1 91 ? 11.401 1.824 7.523 1.00 97.44 91 ASP A CA 1
ATOM 728 C C . ASP A 1 91 ? 10.776 0.434 7.358 1.00 97.44 91 ASP A C 1
ATOM 730 O O . ASP A 1 91 ? 11.198 -0.524 8.000 1.00 97.44 91 ASP A O 1
ATOM 734 N N . ILE A 1 92 ? 9.781 0.291 6.480 1.00 97.38 92 ILE A N 1
ATOM 735 C CA . ILE A 1 92 ? 9.119 -0.998 6.228 1.00 97.38 92 ILE A CA 1
ATOM 736 C C . ILE A 1 92 ? 10.057 -2.067 5.639 1.00 97.38 92 ILE A C 1
ATOM 738 O O . ILE A 1 92 ? 9.724 -3.253 5.638 1.00 97.38 92 ILE A O 1
ATOM 742 N N . THR A 1 93 ? 11.230 -1.678 5.140 1.00 95.44 93 THR A N 1
ATOM 743 C CA . THR A 1 93 ? 12.265 -2.594 4.644 1.00 95.44 93 THR A CA 1
ATOM 744 C C . THR A 1 93 ? 13.206 -3.088 5.750 1.00 95.44 93 THR A C 1
ATOM 746 O O . THR A 1 93 ? 13.841 -4.131 5.583 1.00 95.44 93 THR A O 1
ATOM 749 N N . ASP A 1 94 ? 13.250 -2.410 6.903 1.00 97.00 94 ASP A N 1
ATOM 750 C CA . ASP A 1 94 ? 14.068 -2.799 8.052 1.00 97.00 94 ASP A CA 1
ATOM 751 C C . ASP A 1 94 ? 13.436 -3.957 8.844 1.00 97.00 94 ASP A C 1
ATOM 753 O O . ASP A 1 94 ? 12.257 -3.935 9.209 1.00 97.00 94 ASP A O 1
ATOM 757 N N . ARG A 1 95 ? 14.245 -4.964 9.197 1.00 95.50 95 ARG A N 1
ATOM 758 C CA . ARG A 1 95 ? 13.776 -6.160 9.919 1.00 95.50 95 ARG A CA 1
ATOM 759 C C . ARG A 1 95 ? 13.247 -5.839 11.317 1.00 95.50 95 ARG A C 1
ATOM 761 O O . ARG A 1 95 ? 12.292 -6.475 11.762 1.00 95.50 95 ARG A O 1
ATOM 768 N N . GLY A 1 96 ? 13.853 -4.878 12.017 1.00 97.06 96 GLY A N 1
ATOM 769 C CA . GLY A 1 96 ? 13.405 -4.463 13.348 1.00 97.06 96 GLY A CA 1
ATOM 770 C C . GLY A 1 96 ? 12.019 -3.820 13.298 1.00 97.06 96 GLY A C 1
ATOM 771 O O . GLY A 1 96 ? 11.134 -4.153 14.088 1.00 97.06 96 GLY A O 1
ATOM 772 N N . THR A 1 97 ? 11.802 -2.955 12.313 1.00 96.94 97 THR A N 1
ATOM 773 C CA . THR A 1 97 ? 10.509 -2.326 12.032 1.00 96.94 97 THR A CA 1
ATOM 774 C C . THR A 1 97 ? 9.469 -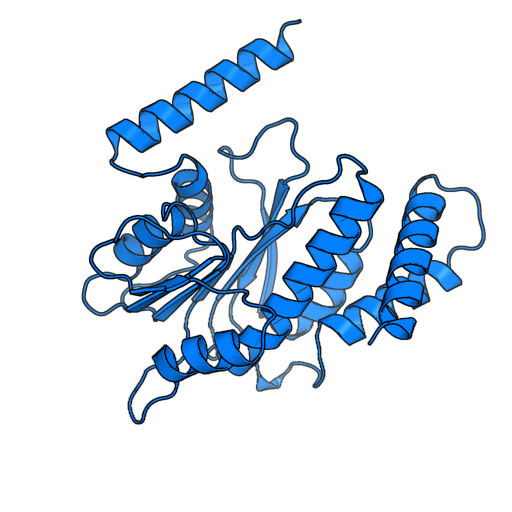3.356 11.603 1.00 96.94 97 THR A C 1
ATOM 776 O O . THR A 1 97 ? 8.369 -3.370 12.152 1.00 96.94 97 THR A O 1
ATOM 779 N N . GLN A 1 98 ? 9.817 -4.282 10.709 1.00 96.62 98 GLN A N 1
ATOM 780 C CA . GLN A 1 98 ? 8.938 -5.384 10.308 1.00 96.62 98 GLN A CA 1
ATOM 781 C C . GLN A 1 98 ? 8.511 -6.256 11.495 1.00 96.62 98 GLN A C 1
ATOM 783 O O . GLN A 1 98 ? 7.349 -6.652 11.580 1.00 96.62 98 GLN A O 1
ATOM 788 N N . ALA A 1 99 ? 9.418 -6.531 12.437 1.00 95.06 99 ALA A N 1
ATOM 789 C CA . ALA A 1 99 ? 9.090 -7.267 13.655 1.00 95.06 99 ALA A CA 1
ATOM 790 C C . ALA A 1 99 ? 8.108 -6.492 14.547 1.00 95.06 99 ALA A C 1
ATOM 792 O O . ALA A 1 99 ? 7.188 -7.093 15.096 1.00 95.06 99 ALA A O 1
ATOM 793 N N . ARG A 1 100 ? 8.263 -5.166 14.662 1.00 94.62 100 ARG A N 1
ATOM 794 C CA . ARG A 1 100 ? 7.313 -4.302 15.384 1.00 94.62 100 ARG A CA 1
ATOM 795 C C . ARG A 1 100 ? 5.935 -4.323 14.728 1.00 94.62 100 ARG A C 1
ATOM 797 O O . ARG A 1 100 ? 4.968 -4.621 15.410 1.00 94.62 100 ARG A O 1
ATOM 804 N N . VAL A 1 101 ? 5.861 -4.102 13.414 1.00 94.81 101 VAL A N 1
ATOM 805 C CA . VAL A 1 101 ? 4.598 -4.159 12.657 1.00 94.81 101 VAL A CA 1
ATOM 806 C C . VAL A 1 101 ? 3.937 -5.531 12.813 1.00 94.81 101 VAL A C 1
ATOM 808 O O . VAL A 1 101 ? 2.735 -5.611 13.025 1.00 94.81 101 VAL A O 1
ATOM 811 N N . ARG A 1 102 ? 4.711 -6.623 12.766 1.00 92.56 102 ARG A N 1
ATOM 812 C CA . ARG A 1 102 ? 4.177 -7.980 12.933 1.00 92.56 102 ARG A CA 1
ATOM 813 C C . ARG A 1 102 ? 3.553 -8.208 14.308 1.00 92.56 102 ARG A C 1
ATOM 815 O O . ARG A 1 102 ? 2.495 -8.817 14.368 1.00 92.56 102 ARG A O 1
ATOM 822 N N . ARG A 1 103 ? 4.151 -7.708 15.393 1.00 91.62 103 ARG A N 1
ATOM 823 C CA . ARG A 1 103 ? 3.568 -7.822 16.749 1.00 91.62 103 ARG A CA 1
ATOM 824 C C . ARG A 1 103 ? 2.184 -7.183 16.841 1.00 91.62 103 ARG A C 1
ATOM 826 O O . ARG A 1 103 ? 1.320 -7.664 17.571 1.00 91.62 103 ARG A O 1
ATOM 833 N N . GLU A 1 104 ? 1.930 -6.165 16.025 1.00 90.94 104 GLU A N 1
ATOM 834 C CA . GLU A 1 104 ? 0.604 -5.560 15.959 1.00 90.94 104 GLU A CA 1
ATOM 835 C C . GLU A 1 104 ? -0.459 -6.489 15.361 1.00 90.94 104 GLU A C 1
ATOM 837 O O . GLU A 1 104 ? -1.632 -6.243 15.610 1.00 90.94 104 GLU A O 1
ATOM 842 N N . PHE A 1 105 ? -0.081 -7.583 14.685 1.00 85.19 105 PHE A N 1
ATOM 843 C CA . PHE A 1 105 ? -0.996 -8.536 14.038 1.00 85.19 105 PHE A CA 1
ATOM 844 C C . PHE A 1 105 ? -0.865 -10.001 14.498 1.00 85.19 105 PHE A C 1
ATOM 846 O O . PHE A 1 105 ? -1.764 -10.786 14.221 1.00 85.19 105 PHE A O 1
ATOM 853 N N . ASP A 1 106 ? 0.243 -10.388 15.137 1.00 71.06 106 ASP A N 1
ATOM 854 C CA . ASP A 1 106 ? 0.646 -11.797 15.353 1.00 71.06 106 ASP A CA 1
ATOM 855 C C . ASP A 1 106 ? 0.527 -12.257 16.822 1.00 71.06 106 ASP A C 1
ATOM 857 O O . ASP A 1 106 ? 0.818 -13.402 17.145 1.00 71.06 106 ASP A O 1
ATOM 861 N N . GLU A 1 107 ? 0.116 -11.379 17.745 1.00 65.31 107 GLU A N 1
ATOM 862 C CA . GLU A 1 107 ? -0.131 -11.777 19.139 1.00 65.31 107 GLU A CA 1
ATOM 863 C C . GLU A 1 107 ? -1.377 -12.677 19.250 1.00 65.31 107 GLU A C 1
ATOM 865 O O . GLU A 1 107 ? -2.384 -12.442 18.574 1.00 65.31 107 GLU A O 1
ATOM 870 N N . ASP A 1 108 ? -1.295 -13.713 20.096 1.00 55.69 108 ASP A N 1
ATOM 871 C CA . ASP A 1 108 ? -2.304 -14.768 20.263 1.00 55.69 108 ASP A CA 1
ATOM 872 C C . ASP A 1 108 ? -3.732 -14.182 20.348 1.00 55.69 108 ASP A C 1
ATOM 874 O O . ASP A 1 108 ? -4.090 -13.537 21.335 1.00 55.69 108 ASP A O 1
ATOM 878 N N . ASN A 1 109 ? -4.547 -14.447 19.313 1.00 56.94 109 ASN A N 1
ATOM 879 C CA . ASN A 1 109 ? -5.928 -13.977 19.046 1.00 56.94 109 ASN A CA 1
ATOM 880 C C . ASN A 1 109 ? -6.120 -12.792 18.081 1.00 56.94 109 ASN A C 1
ATOM 882 O O . ASN A 1 109 ? -7.265 -12.369 17.885 1.00 56.94 109 ASN A O 1
ATOM 886 N N . LYS A 1 110 ? -5.079 -12.272 17.425 1.00 69.31 110 LYS A N 1
ATOM 887 C CA . LYS A 1 110 ? -5.264 -11.222 16.411 1.00 69.31 110 LYS A CA 1
ATOM 888 C C . LYS A 1 110 ? -5.698 -11.767 15.047 1.00 69.31 110 LYS A C 1
ATOM 890 O O . LYS A 1 110 ? -5.419 -12.902 14.658 1.00 69.31 110 LYS A O 1
ATOM 895 N N . ARG A 1 111 ? -6.475 -10.949 14.334 1.00 83.12 111 ARG A N 1
ATOM 896 C CA . ARG A 1 111 ? -7.068 -11.290 13.035 1.00 83.12 111 ARG A CA 1
ATOM 897 C C . ARG A 1 111 ? -6.039 -11.061 11.920 1.00 83.12 111 ARG A C 1
ATOM 899 O O . ARG A 1 111 ? -5.306 -10.077 11.970 1.00 83.12 111 ARG A O 1
ATOM 906 N N . PRO A 1 112 ? -5.990 -11.929 10.893 1.00 89.00 112 PRO A N 1
ATOM 907 C CA . PRO A 1 112 ? -5.049 -11.759 9.792 1.00 89.00 112 PRO A CA 1
ATOM 908 C C . PRO A 1 112 ? -5.365 -10.485 8.999 1.00 89.00 112 PRO A C 1
ATOM 910 O O . PRO A 1 112 ? -6.528 -10.081 8.912 1.00 89.00 112 PRO A O 1
ATOM 913 N N . ILE A 1 113 ? -4.348 -9.893 8.366 1.00 95.94 113 ILE A N 1
ATOM 914 C CA . ILE A 1 113 ? -4.512 -8.678 7.557 1.00 95.94 113 ILE A CA 1
ATOM 915 C C . ILE A 1 113 ? -5.476 -8.976 6.407 1.00 95.94 113 ILE A C 1
ATOM 917 O O . ILE A 1 113 ? -5.284 -9.929 5.655 1.00 95.94 113 ILE A O 1
ATOM 921 N N . ASN A 1 114 ? -6.516 -8.164 6.247 1.00 98.00 114 ASN A N 1
ATOM 922 C CA . ASN A 1 114 ? -7.504 -8.307 5.180 1.00 98.00 114 ASN A CA 1
ATOM 923 C C . ASN A 1 114 ? -7.179 -7.417 3.975 1.00 98.00 114 ASN A C 1
ATOM 925 O O . ASN A 1 114 ? -7.443 -7.815 2.839 1.00 98.00 114 ASN A O 1
ATOM 929 N N . ALA A 1 115 ? -6.571 -6.254 4.210 1.00 98.62 115 ALA A N 1
ATOM 930 C CA . ALA A 1 115 ? -6.178 -5.325 3.162 1.00 98.62 115 ALA A CA 1
ATOM 931 C C . ALA A 1 115 ? -4.799 -4.724 3.442 1.00 98.62 115 ALA A C 1
ATOM 933 O O . ALA A 1 115 ? -4.509 -4.282 4.551 1.00 98.62 115 ALA A O 1
ATOM 934 N N . VAL A 1 116 ? -3.959 -4.661 2.414 1.00 98.81 116 VAL A N 1
ATOM 935 C CA . VAL A 1 116 ? -2.740 -3.847 2.427 1.00 98.81 116 VAL A CA 1
ATOM 936 C C . VAL A 1 116 ? -2.939 -2.711 1.441 1.00 98.81 116 VAL A C 1
ATOM 938 O O . VAL A 1 116 ? -3.251 -2.949 0.274 1.00 98.81 116 VAL A O 1
ATOM 941 N N . VAL A 1 117 ? -2.761 -1.478 1.893 1.00 98.81 117 VAL A N 1
ATOM 942 C CA . VAL A 1 117 ? -2.801 -0.289 1.045 1.00 98.81 117 VAL A CA 1
ATOM 943 C C . VAL A 1 117 ? -1.464 0.424 1.153 1.00 98.81 117 VAL A C 1
ATOM 945 O O . VAL A 1 117 ? -0.907 0.552 2.236 1.00 98.81 117 VAL A O 1
ATOM 948 N N . SER A 1 118 ? -0.902 0.841 0.024 1.00 98.31 118 SER A N 1
ATOM 949 C CA . SER A 1 118 ? 0.377 1.531 0.013 1.00 98.31 118 SER A CA 1
ATOM 950 C C . SER A 1 118 ? 0.417 2.689 -0.977 1.00 98.31 118 SER A C 1
ATOM 952 O O . SER A 1 118 ? 0.287 2.501 -2.189 1.00 98.31 118 SER A O 1
ATOM 954 N N . ASP A 1 119 ? 0.647 3.896 -0.456 1.00 95.69 119 ASP A N 1
ATOM 955 C CA . ASP A 1 119 ? 1.041 5.073 -1.243 1.00 95.69 119 ASP A CA 1
ATOM 956 C C . ASP A 1 119 ? 2.543 5.366 -1.065 1.00 95.69 119 ASP A C 1
ATOM 958 O O . ASP A 1 119 ? 2.983 6.509 -1.212 1.00 95.69 119 ASP A O 1
ATOM 962 N N . ILE A 1 120 ? 3.348 4.337 -0.771 1.00 95.50 120 ILE A N 1
ATOM 963 C CA . ILE A 1 120 ? 4.793 4.468 -0.563 1.00 95.50 120 ILE A CA 1
ATOM 964 C C . ILE A 1 120 ? 5.499 4.958 -1.833 1.00 95.50 120 ILE A C 1
ATOM 966 O O . ILE A 1 120 ? 5.125 4.620 -2.956 1.00 95.50 120 ILE A O 1
ATOM 970 N N . SER A 1 121 ? 6.516 5.794 -1.663 1.00 93.06 121 SER A N 1
ATOM 971 C CA . SER A 1 121 ? 7.390 6.263 -2.738 1.00 93.06 121 SER A CA 1
ATOM 972 C C . SER A 1 121 ? 8.799 6.415 -2.185 1.00 93.06 121 SER A C 1
ATOM 974 O O . SER A 1 121 ? 8.927 6.910 -1.066 1.00 93.06 121 SER A O 1
ATOM 976 N N . PRO A 1 122 ? 9.843 6.065 -2.950 1.00 91.69 122 PRO A N 1
ATOM 977 C CA . PRO A 1 122 ? 11.194 6.479 -2.605 1.00 91.69 122 PRO A CA 1
ATOM 978 C C . PRO A 1 122 ? 11.362 7.989 -2.814 1.00 91.69 122 PRO A C 1
ATOM 980 O O . PRO A 1 122 ? 10.535 8.636 -3.476 1.00 91.69 122 PRO A O 1
ATOM 983 N N . ASP A 1 123 ? 12.471 8.523 -2.306 1.00 89.31 123 ASP A N 1
ATOM 984 C CA . ASP A 1 123 ? 12.947 9.848 -2.685 1.00 89.31 123 ASP A CA 1
ATOM 985 C C . ASP A 1 123 ? 13.267 9.869 -4.183 1.00 89.31 123 ASP A C 1
ATOM 987 O O . ASP A 1 123 ? 14.051 9.064 -4.688 1.00 89.31 123 ASP A O 1
ATOM 991 N N . LEU A 1 124 ? 12.622 10.785 -4.906 1.00 87.31 124 LEU A N 1
ATOM 992 C CA . LEU A 1 124 ? 12.771 10.892 -6.353 1.00 87.31 124 LEU A CA 1
ATOM 993 C C . LEU A 1 124 ? 13.997 11.742 -6.686 1.00 87.31 124 LEU A C 1
ATOM 995 O O . LEU A 1 124 ? 14.089 12.907 -6.298 1.00 87.31 124 LEU A O 1
ATOM 999 N N . THR A 1 125 ? 14.916 11.168 -7.453 1.00 85.94 125 THR A N 1
ATOM 1000 C CA . THR A 1 125 ? 16.151 11.815 -7.909 1.00 85.94 125 THR A CA 1
ATOM 1001 C C . THR A 1 125 ? 15.918 12.743 -9.103 1.00 85.94 125 THR A C 1
ATOM 1003 O O . THR A 1 125 ? 16.762 13.581 -9.419 1.00 85.94 125 THR A O 1
ATOM 1006 N N . GLY A 1 126 ? 14.783 12.588 -9.795 1.00 83.69 126 GLY A N 1
ATOM 1007 C CA . GLY A 1 126 ? 14.487 13.254 -11.062 1.00 83.69 126 GLY A CA 1
ATOM 1008 C C . GLY A 1 126 ? 15.003 12.483 -12.279 1.00 83.69 126 GLY A C 1
ATOM 1009 O O . GLY A 1 126 ? 14.680 12.845 -13.412 1.00 83.69 126 GLY A O 1
ATOM 1010 N N . ASN A 1 127 ? 15.767 11.405 -12.072 1.00 85.00 127 ASN A N 1
ATOM 1011 C CA . ASN A 1 127 ? 16.165 10.484 -13.125 1.00 85.00 127 ASN A CA 1
ATOM 1012 C C . ASN A 1 127 ? 15.135 9.358 -13.241 1.00 85.00 127 ASN A C 1
ATOM 1014 O O . ASN A 1 127 ? 15.162 8.395 -12.480 1.00 85.00 127 ASN A O 1
ATOM 1018 N N . TRP A 1 128 ? 14.245 9.484 -14.225 1.00 83.44 128 TRP A N 1
ATOM 1019 C CA . TRP A 1 128 ? 13.045 8.656 -14.334 1.00 83.44 128 TRP A CA 1
ATOM 1020 C C . TRP A 1 128 ? 13.309 7.141 -14.328 1.00 83.44 128 TRP A C 1
ATOM 1022 O O . TRP A 1 128 ? 12.605 6.425 -13.623 1.00 83.44 128 TRP A O 1
ATOM 1032 N N . ASP A 1 129 ? 14.339 6.649 -15.030 1.00 80.88 129 ASP A N 1
ATOM 1033 C CA . ASP A 1 129 ? 14.638 5.204 -15.047 1.00 80.88 129 ASP A CA 1
ATOM 1034 C C . ASP A 1 129 ? 15.108 4.693 -13.676 1.00 80.88 129 ASP A C 1
ATOM 1036 O O . ASP A 1 129 ? 14.788 3.573 -13.280 1.00 80.88 129 ASP A O 1
ATOM 1040 N N . ILE A 1 130 ? 15.886 5.511 -12.953 1.00 83.12 130 ILE A N 1
ATOM 1041 C CA . ILE A 1 130 ? 16.384 5.165 -11.614 1.00 83.12 130 ILE A CA 1
ATOM 1042 C C . ILE A 1 130 ? 15.215 5.182 -10.634 1.00 83.12 130 ILE A C 1
ATOM 1044 O O . ILE A 1 130 ? 14.996 4.206 -9.919 1.00 83.12 130 ILE A O 1
ATOM 1048 N N . ASP A 1 131 ? 14.435 6.261 -10.650 1.00 87.94 131 ASP A N 1
ATOM 1049 C CA . ASP A 1 131 ? 13.276 6.444 -9.780 1.00 87.94 131 ASP A CA 1
ATOM 1050 C C . ASP A 1 131 ? 12.248 5.320 -9.983 1.00 87.94 131 ASP A C 1
ATOM 1052 O O . ASP A 1 131 ? 11.685 4.799 -9.019 1.00 87.94 131 ASP A O 1
ATOM 1056 N N . GLN A 1 132 ? 12.051 4.885 -11.229 1.00 86.94 132 GLN A N 1
ATOM 1057 C CA . GLN A 1 132 ? 11.219 3.735 -11.561 1.00 86.94 132 GLN A CA 1
ATOM 1058 C C . GLN A 1 132 ? 11.752 2.432 -10.957 1.00 86.94 132 GLN A C 1
ATOM 1060 O O . GLN A 1 132 ? 10.999 1.737 -10.274 1.00 86.94 132 GLN A O 1
ATOM 1065 N N . ALA A 1 133 ? 13.025 2.097 -11.188 1.00 86.94 133 ALA A N 1
ATOM 1066 C CA . ALA A 1 133 ? 13.615 0.861 -10.675 1.00 86.94 133 ALA A CA 1
ATOM 1067 C C . ALA A 1 133 ? 13.560 0.797 -9.145 1.00 86.94 133 ALA A C 1
ATOM 1069 O O . ALA A 1 133 ? 13.136 -0.207 -8.577 1.00 86.94 133 ALA A O 1
ATOM 1070 N N . VAL A 1 134 ? 13.938 1.892 -8.480 1.00 90.75 134 VAL A N 1
ATOM 1071 C CA . VAL A 1 134 ? 13.915 1.998 -7.016 1.00 90.75 134 VAL A CA 1
ATOM 1072 C C . VAL A 1 134 ? 12.483 1.923 -6.486 1.00 90.75 134 VAL A C 1
ATOM 1074 O O . VAL A 1 134 ? 12.239 1.278 -5.469 1.00 90.75 134 VAL A O 1
ATOM 1077 N N . SER A 1 135 ? 11.512 2.523 -7.181 1.00 93.31 135 SER A N 1
ATOM 1078 C CA . SER A 1 135 ? 10.109 2.427 -6.780 1.00 93.31 135 SER A CA 1
ATOM 1079 C C . SER A 1 135 ? 9.574 0.999 -6.877 1.00 93.31 135 SER A C 1
ATOM 1081 O O . SER A 1 135 ? 8.825 0.591 -5.993 1.00 93.31 135 SER A O 1
ATOM 1083 N N . ILE A 1 136 ? 9.914 0.246 -7.927 1.00 94.12 136 ILE A N 1
ATOM 1084 C CA . ILE A 1 136 ? 9.434 -1.133 -8.087 1.00 94.12 136 ILE A CA 1
ATOM 1085 C C . ILE A 1 136 ? 10.113 -2.067 -7.079 1.00 94.12 136 ILE A C 1
ATOM 1087 O O . ILE A 1 136 ? 9.425 -2.883 -6.471 1.00 94.12 136 ILE A O 1
ATOM 1091 N N . ASP A 1 137 ? 11.415 -1.897 -6.839 1.00 94.12 137 ASP A N 1
ATOM 1092 C CA . ASP A 1 137 ? 12.165 -2.593 -5.784 1.00 94.12 137 ASP A CA 1
ATOM 1093 C C . ASP A 1 137 ? 11.501 -2.417 -4.411 1.00 94.12 137 ASP A C 1
ATOM 1095 O O . ASP A 1 137 ? 11.217 -3.395 -3.717 1.00 94.12 137 ASP A O 1
ATOM 1099 N N . LEU A 1 138 ? 11.166 -1.173 -4.056 1.00 96.25 138 LEU A N 1
ATOM 1100 C CA . LEU A 1 138 ? 10.483 -0.862 -2.805 1.00 96.25 138 LEU A CA 1
ATOM 1101 C C . LEU A 1 138 ? 9.107 -1.536 -2.729 1.00 96.25 138 LEU A C 1
ATOM 1103 O O . LEU A 1 138 ? 8.770 -2.147 -1.717 1.00 96.25 138 LEU A O 1
ATOM 1107 N N . VAL A 1 139 ? 8.326 -1.489 -3.810 1.00 97.50 139 VAL A N 1
ATOM 1108 C CA . VAL A 1 139 ? 7.022 -2.165 -3.882 1.00 97.50 139 VAL A CA 1
ATOM 1109 C C . VAL A 1 139 ? 7.162 -3.684 -3.740 1.00 97.50 139 VAL A C 1
ATOM 1111 O O . VAL A 1 139 ? 6.374 -4.303 -3.023 1.00 97.50 139 VAL A O 1
ATOM 1114 N N . ALA A 1 140 ? 8.162 -4.294 -4.377 1.00 97.62 140 ALA A N 1
ATOM 1115 C CA . ALA A 1 140 ? 8.424 -5.725 -4.276 1.00 97.62 140 ALA A CA 1
ATOM 1116 C C . ALA A 1 140 ? 8.810 -6.136 -2.844 1.00 97.62 140 ALA A C 1
ATOM 1118 O O . ALA A 1 140 ? 8.300 -7.137 -2.340 1.00 97.62 140 ALA A O 1
ATOM 1119 N N . LYS A 1 141 ? 9.605 -5.318 -2.141 1.00 97.44 141 LYS A N 1
ATOM 1120 C CA . LYS A 1 141 ? 9.915 -5.504 -0.712 1.00 97.44 141 LYS A CA 1
ATOM 1121 C C . LYS A 1 141 ? 8.672 -5.412 0.176 1.00 97.44 141 LYS A C 1
ATOM 1123 O O . LYS A 1 141 ? 8.517 -6.210 1.101 1.00 97.44 141 LYS A O 1
ATOM 1128 N N . VAL A 1 142 ? 7.748 -4.494 -0.120 1.00 98.25 142 VAL A N 1
ATOM 1129 C CA . VAL A 1 142 ? 6.462 -4.409 0.598 1.00 98.25 142 VAL A CA 1
ATOM 1130 C C . VAL A 1 142 ? 5.611 -5.659 0.355 1.00 98.25 142 VAL A C 1
ATOM 1132 O O . VAL A 1 142 ? 5.027 -6.185 1.306 1.00 98.25 142 VAL A O 1
ATOM 1135 N N . PHE A 1 143 ? 5.563 -6.184 -0.876 1.00 98.12 143 PHE A N 1
ATOM 1136 C CA . PHE A 1 143 ? 4.916 -7.472 -1.151 1.00 98.12 143 PHE A CA 1
ATOM 1137 C C . PHE A 1 143 ? 5.560 -8.615 -0.355 1.00 98.12 143 PHE A C 1
ATOM 1139 O O . PHE A 1 143 ? 4.837 -9.389 0.270 1.00 98.12 143 PHE A O 1
ATOM 1146 N N . ASP A 1 144 ? 6.891 -8.703 -0.332 1.00 97.31 144 ASP A N 1
ATOM 1147 C CA . ASP A 1 144 ? 7.621 -9.754 0.390 1.00 97.31 144 ASP A CA 1
ATOM 1148 C C . ASP A 1 144 ? 7.321 -9.768 1.885 1.00 97.31 144 ASP A C 1
ATOM 1150 O O . ASP A 1 144 ? 7.144 -10.835 2.476 1.00 97.31 144 ASP A O 1
ATOM 1154 N N . PHE A 1 145 ? 7.233 -8.588 2.496 1.00 96.62 145 PHE A N 1
ATOM 1155 C CA . PHE A 1 145 ? 6.895 -8.469 3.907 1.00 96.62 145 PHE A CA 1
ATOM 1156 C C . PHE A 1 145 ? 5.443 -8.873 4.199 1.00 96.62 145 PHE A C 1
ATOM 1158 O O . PHE A 1 145 ? 5.170 -9.572 5.175 1.00 96.62 145 PHE A O 1
ATOM 1165 N N . SER A 1 146 ? 4.504 -8.418 3.371 1.00 96.06 146 SER A N 1
ATOM 1166 C CA . SER A 1 146 ? 3.078 -8.425 3.712 1.00 96.06 146 SER A CA 1
ATOM 1167 C C . SER A 1 146 ? 2.289 -9.610 3.155 1.00 96.06 146 SER A C 1
ATOM 1169 O O . SER A 1 146 ? 1.310 -10.013 3.779 1.00 96.06 146 SER A O 1
ATOM 1171 N N . LEU A 1 147 ? 2.695 -10.218 2.033 1.00 95.19 147 LEU A N 1
ATOM 1172 C CA . LEU A 1 147 ? 2.002 -11.383 1.463 1.00 95.19 147 LEU A CA 1
ATOM 1173 C C . LEU A 1 147 ? 1.864 -12.555 2.449 1.00 95.19 147 LEU A C 1
ATOM 1175 O O . LEU A 1 147 ? 0.781 -13.140 2.493 1.00 95.19 147 LEU A O 1
ATOM 1179 N N . PRO A 1 148 ? 2.884 -12.898 3.263 1.00 92.88 148 PRO A N 1
ATOM 1180 C CA . PRO A 1 148 ? 2.745 -13.945 4.275 1.00 92.88 148 PRO A CA 1
ATOM 1181 C C . PRO A 1 148 ? 1.732 -13.613 5.379 1.00 92.88 148 PRO A C 1
ATOM 1183 O O . PRO A 1 148 ? 1.210 -14.525 6.011 1.00 92.88 148 PRO A O 1
ATOM 1186 N N . LEU A 1 149 ? 1.469 -12.324 5.616 1.00 93.44 149 LEU A N 1
ATOM 1187 C CA . LEU A 1 149 ? 0.547 -11.826 6.642 1.00 93.44 149 LEU A CA 1
ATOM 1188 C C . LEU A 1 149 ? -0.873 -11.593 6.090 1.00 93.44 149 LEU A C 1
ATOM 1190 O O . LEU A 1 149 ? -1.829 -11.462 6.854 1.00 93.44 149 LEU A O 1
ATOM 1194 N N . LEU A 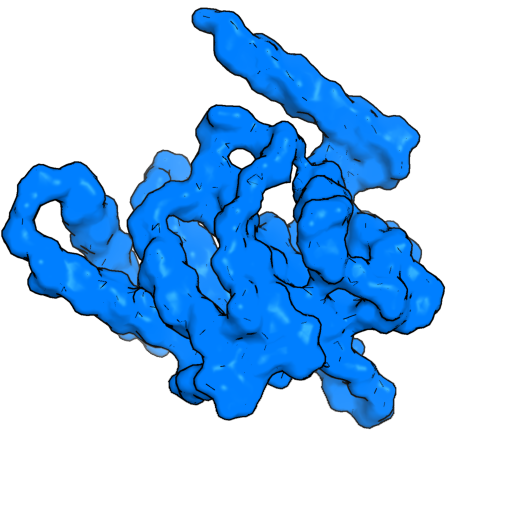1 150 ? -1.015 -11.528 4.762 1.00 96.06 150 LEU A N 1
ATOM 1195 C CA . LEU A 1 150 ? -2.269 -11.244 4.077 1.00 96.06 150 LEU A CA 1
ATOM 1196 C C . LEU A 1 150 ? -3.179 -12.478 4.050 1.00 96.06 150 LEU A C 1
ATOM 1198 O O . LEU A 1 150 ? -2.856 -13.514 3.462 1.00 96.06 150 LEU A O 1
ATOM 1202 N N . ALA A 1 151 ? -4.375 -12.336 4.613 1.00 95.56 151 ALA A N 1
ATOM 1203 C CA . ALA A 1 151 ? -5.398 -13.366 4.653 1.00 95.56 151 ALA A CA 1
ATOM 1204 C C . ALA A 1 151 ? -5.776 -13.873 3.254 1.00 95.56 151 ALA A C 1
ATOM 1206 O O . ALA A 1 151 ? -5.743 -13.149 2.253 1.00 95.56 151 ALA A O 1
ATOM 1207 N N . ALA A 1 152 ? -6.235 -15.122 3.192 1.00 96.19 152 ALA A N 1
ATOM 1208 C CA . ALA A 1 152 ? -6.938 -15.626 2.022 1.00 96.19 152 ALA A CA 1
ATOM 1209 C C . ALA A 1 152 ? -8.144 -14.731 1.689 1.00 96.19 152 ALA A C 1
ATOM 1211 O O . ALA A 1 152 ? -8.922 -14.362 2.565 1.00 96.19 152 ALA A O 1
ATOM 1212 N N . GLY A 1 153 ? -8.308 -14.386 0.413 1.00 97.56 153 GLY A N 1
ATOM 1213 C CA . GLY A 1 153 ? -9.359 -13.470 -0.032 1.00 97.56 153 GLY A CA 1
ATOM 1214 C C . GLY A 1 153 ? -9.063 -11.985 0.205 1.00 97.56 153 GLY A C 1
ATOM 1215 O O . GLY A 1 153 ? -9.861 -11.161 -0.237 1.00 97.56 153 GLY A O 1
ATOM 1216 N N . GLY A 1 154 ? -7.928 -11.639 0.821 1.00 98.25 154 GLY A N 1
ATOM 1217 C CA . GLY A 1 154 ? -7.530 -10.255 1.067 1.00 98.25 154 GLY A CA 1
ATOM 1218 C C . GLY A 1 154 ? -7.183 -9.463 -0.197 1.00 98.25 154 GLY A C 1
ATOM 1219 O O . GLY A 1 154 ? -7.047 -10.024 -1.295 1.00 98.25 154 GLY A O 1
ATOM 1220 N N . SER A 1 155 ? -7.049 -8.149 -0.039 1.00 98.81 155 SER A N 1
ATOM 1221 C CA . SER A 1 155 ? -6.694 -7.206 -1.100 1.00 98.81 155 SER A CA 1
ATOM 1222 C C . SER A 1 155 ? -5.307 -6.596 -0.873 1.00 98.81 155 SER A C 1
ATOM 1224 O O . SER A 1 155 ? -4.812 -6.506 0.249 1.00 98.81 155 SER A O 1
ATOM 1226 N N . PHE A 1 156 ? -4.665 -6.186 -1.962 1.00 98.81 156 PHE A N 1
ATOM 1227 C CA . PHE A 1 156 ? -3.409 -5.454 -1.920 1.00 98.81 156 PHE A CA 1
ATOM 1228 C C . PHE A 1 156 ? -3.454 -4.329 -2.956 1.00 98.81 156 PHE A C 1
ATOM 1230 O O . PHE A 1 156 ? -3.718 -4.565 -4.136 1.00 98.81 156 PHE A O 1
ATOM 1237 N N . VAL A 1 157 ? -3.202 -3.102 -2.521 1.00 98.75 157 VAL A N 1
ATOM 1238 C CA . VAL A 1 157 ? -3.188 -1.900 -3.353 1.00 98.75 157 VAL A CA 1
ATOM 1239 C C . VAL A 1 157 ? -1.845 -1.221 -3.183 1.00 98.75 157 VAL A C 1
ATOM 1241 O O . VAL A 1 157 ? -1.441 -0.943 -2.061 1.00 98.75 157 VAL A O 1
ATOM 1244 N N . THR A 1 158 ? -1.170 -0.900 -4.282 1.00 98.19 158 THR A N 1
ATOM 1245 C CA . THR A 1 158 ? 0.091 -0.154 -4.208 1.00 98.19 158 THR A CA 1
ATOM 1246 C C . THR A 1 158 ? 0.262 0.822 -5.353 1.00 98.19 158 THR A C 1
ATOM 1248 O O . THR A 1 158 ? -0.169 0.558 -6.481 1.00 98.19 158 THR A O 1
ATOM 1251 N N . LYS A 1 159 ? 0.890 1.959 -5.062 1.00 95.69 159 LYS A N 1
ATOM 1252 C CA . LYS A 1 159 ? 1.347 2.905 -6.072 1.00 95.69 159 LYS A CA 1
ATOM 1253 C C . LYS A 1 159 ? 2.484 2.299 -6.890 1.00 95.69 159 LYS A C 1
ATOM 1255 O O . LYS A 1 159 ? 3.414 1.711 -6.356 1.00 95.69 159 LYS A O 1
ATOM 1260 N N . ILE A 1 160 ? 2.438 2.528 -8.194 1.00 93.44 160 ILE A N 1
ATOM 1261 C CA . ILE A 1 160 ? 3.522 2.245 -9.128 1.00 93.44 160 ILE A CA 1
ATOM 1262 C C . ILE A 1 160 ? 3.658 3.408 -10.119 1.00 93.44 160 ILE A C 1
ATOM 1264 O O . ILE A 1 160 ? 2.693 4.114 -10.422 1.00 93.44 160 ILE A O 1
ATOM 1268 N N . PHE A 1 161 ? 4.854 3.596 -10.666 1.00 89.12 161 PHE A N 1
ATOM 1269 C CA . PHE A 1 161 ? 5.067 4.500 -11.793 1.00 89.12 161 PHE A CA 1
ATOM 1270 C C . PHE A 1 161 ? 5.114 3.684 -13.082 1.00 89.12 161 PHE A C 1
ATOM 1272 O O . PHE A 1 161 ? 5.901 2.746 -13.196 1.00 89.12 161 PHE A O 1
ATOM 1279 N N . GLN A 1 162 ? 4.257 4.025 -14.045 1.00 84.62 162 GLN A N 1
ATOM 1280 C CA . GLN A 1 162 ? 4.195 3.354 -15.343 1.00 84.62 162 GLN A CA 1
ATOM 1281 C C . GLN A 1 162 ? 5.566 3.367 -16.032 1.00 84.62 162 GLN A C 1
ATOM 1283 O O . GLN A 1 162 ? 6.204 4.412 -16.072 1.00 84.62 162 GLN A O 1
ATOM 1288 N N . GLY A 1 163 ? 5.989 2.233 -16.599 1.00 85.06 163 GLY A N 1
ATOM 1289 C CA . GLY A 1 163 ? 7.203 2.086 -17.414 1.00 85.06 163 GLY A CA 1
ATOM 1290 C C . GLY A 1 163 ? 7.847 0.703 -17.253 1.00 85.06 163 GLY A C 1
ATOM 1291 O O . GLY A 1 163 ? 7.137 -0.279 -17.025 1.00 85.06 163 GLY A O 1
ATOM 1292 N N . VAL A 1 164 ? 9.169 0.626 -17.405 1.00 84.88 164 VAL A N 1
ATOM 1293 C CA . VAL A 1 164 ? 9.931 -0.631 -17.420 1.00 84.88 164 VAL A CA 1
ATOM 1294 C C . VAL A 1 164 ? 9.907 -1.316 -16.050 1.00 84.88 164 VAL A C 1
ATOM 1296 O O . VAL A 1 164 ? 9.983 -0.659 -15.016 1.00 84.88 164 VAL A O 1
ATOM 1299 N N . GLY A 1 165 ? 9.796 -2.647 -16.036 1.00 88.25 165 GLY A N 1
ATOM 1300 C CA . GLY A 1 165 ? 9.758 -3.459 -14.816 1.00 88.25 165 GLY A CA 1
ATOM 1301 C C . GLY A 1 165 ? 8.343 -3.683 -14.277 1.00 88.25 165 GLY A C 1
ATOM 1302 O O . GLY A 1 165 ? 8.125 -4.580 -13.463 1.00 88.25 165 GLY A O 1
ATOM 1303 N N . VAL A 1 166 ? 7.362 -2.879 -14.704 1.00 91.38 166 VAL A N 1
ATOM 1304 C CA . VAL A 1 166 ? 5.984 -2.981 -14.204 1.00 91.38 166 VAL A CA 1
ATOM 1305 C C . VAL A 1 166 ? 5.282 -4.229 -14.737 1.00 91.38 166 VAL A C 1
ATOM 1307 O O . VAL A 1 166 ? 4.507 -4.847 -14.008 1.00 91.38 166 VAL A O 1
ATOM 1310 N N . ASP A 1 167 ? 5.487 -4.592 -16.004 1.00 93.38 167 ASP A N 1
ATOM 1311 C CA . ASP A 1 167 ? 4.870 -5.800 -16.567 1.00 93.38 167 ASP A CA 1
ATOM 1312 C C . ASP A 1 167 ? 5.417 -7.059 -15.886 1.00 93.38 167 ASP A C 1
ATOM 1314 O O . ASP A 1 167 ? 4.642 -7.944 -15.531 1.00 93.38 167 ASP A O 1
ATOM 1318 N N . GLU A 1 168 ? 6.719 -7.086 -15.611 1.00 94.50 168 GLU A N 1
ATOM 1319 C CA . GLU A 1 168 ? 7.417 -8.145 -14.882 1.00 94.50 168 GLU A CA 1
ATOM 1320 C C . GLU A 1 168 ? 6.869 -8.263 -13.457 1.00 94.50 168 GLU A C 1
ATOM 1322 O O . GLU A 1 168 ? 6.508 -9.356 -13.018 1.00 94.50 168 GLU A O 1
ATOM 1327 N N . LEU A 1 169 ? 6.693 -7.131 -12.759 1.00 95.88 169 LEU A N 1
ATOM 1328 C CA . LEU A 1 169 ? 6.081 -7.116 -11.429 1.00 95.88 169 LEU A CA 1
ATOM 1329 C C . LEU A 1 169 ? 4.671 -7.727 -11.472 1.00 95.88 169 LEU A C 1
ATOM 1331 O O . LEU A 1 169 ? 4.309 -8.556 -10.636 1.00 95.88 169 LEU A O 1
ATOM 1335 N N . ILE A 1 170 ? 3.861 -7.357 -12.468 1.00 96.75 170 ILE A N 1
ATOM 1336 C CA . ILE A 1 170 ? 2.519 -7.927 -12.624 1.00 96.75 170 ILE A CA 1
ATOM 1337 C C . ILE A 1 170 ? 2.585 -9.425 -12.902 1.00 96.75 170 ILE A C 1
ATOM 1339 O O . ILE A 1 170 ? 1.783 -10.167 -12.334 1.00 96.75 170 ILE A O 1
ATOM 1343 N N . GLN A 1 171 ? 3.505 -9.887 -13.749 1.00 95.88 171 GLN A N 1
ATOM 1344 C CA . GLN A 1 171 ? 3.661 -11.310 -14.049 1.00 95.88 171 GLN A CA 1
ATOM 1345 C C . GLN A 1 171 ? 3.953 -12.123 -12.784 1.00 95.88 171 GLN A C 1
ATOM 1347 O O . GLN A 1 171 ? 3.329 -13.170 -12.586 1.00 95.88 171 GLN A O 1
ATOM 1352 N N . VAL A 1 172 ? 4.819 -11.629 -11.894 1.00 96.50 172 VAL A N 1
ATOM 1353 C CA . VAL A 1 172 ? 5.182 -12.356 -10.667 1.00 96.50 172 VAL A CA 1
ATOM 1354 C C . VAL A 1 172 ? 4.113 -12.279 -9.576 1.00 96.50 172 VAL A C 1
ATOM 1356 O O . VAL A 1 172 ? 3.938 -13.254 -8.841 1.00 96.50 172 VAL A O 1
ATOM 1359 N N . VAL A 1 173 ? 3.346 -11.182 -9.511 1.00 97.25 173 VAL A N 1
ATOM 1360 C CA . VAL A 1 173 ? 2.264 -10.968 -8.530 1.00 97.25 173 VAL A CA 1
ATOM 1361 C C . VAL A 1 173 ? 0.958 -11.656 -8.941 1.00 97.25 173 VAL A C 1
ATOM 1363 O O . VAL A 1 173 ? 0.218 -12.147 -8.088 1.00 97.25 173 VAL A O 1
ATOM 1366 N N . LYS A 1 174 ? 0.653 -11.746 -10.242 1.00 96.94 174 LYS A N 1
ATOM 1367 C CA . LYS A 1 174 ? -0.617 -12.288 -10.765 1.00 96.94 174 LYS A CA 1
ATOM 1368 C C . LYS A 1 174 ? -1.006 -13.669 -10.213 1.00 96.94 174 LYS A C 1
ATOM 1370 O O . LYS A 1 174 ? -2.187 -13.836 -9.912 1.00 96.94 174 LYS A O 1
ATOM 1375 N N . PRO A 1 175 ? -0.093 -14.639 -10.014 1.00 96.81 175 PRO A N 1
ATOM 1376 C CA . PRO A 1 175 ? -0.429 -15.929 -9.409 1.00 96.81 175 PRO A CA 1
ATOM 1377 C C . PRO A 1 175 ? -0.958 -15.851 -7.968 1.00 96.81 175 PRO A C 1
ATOM 1379 O O . PRO A 1 175 ? -1.690 -16.745 -7.544 1.00 96.81 175 PRO A O 1
ATOM 1382 N N . HIS A 1 176 ? -0.620 -14.794 -7.222 1.00 97.62 176 HIS A N 1
ATOM 1383 C CA . HIS A 1 176 ? -1.023 -14.619 -5.825 1.00 97.62 176 HIS A CA 1
ATOM 1384 C C . HIS A 1 176 ? -2.469 -14.135 -5.681 1.00 97.62 176 HIS A C 1
ATOM 1386 O O . HIS A 1 176 ? -3.031 -14.220 -4.595 1.00 97.62 176 HIS A O 1
ATOM 1392 N N . PHE A 1 177 ? -3.113 -13.658 -6.747 1.00 98.19 177 PHE A N 1
ATOM 1393 C CA . PHE A 1 177 ? -4.428 -13.024 -6.669 1.00 98.19 177 PHE A CA 1
ATOM 1394 C C . PHE A 1 177 ? -5.387 -13.578 -7.718 1.00 98.19 177 PHE A C 1
ATOM 1396 O O . PHE A 1 177 ? -5.001 -14.117 -8.751 1.00 98.19 177 PHE A O 1
ATOM 1403 N N . THR A 1 178 ? -6.689 -13.432 -7.478 1.00 98.00 178 THR A N 1
ATOM 1404 C CA . THR A 1 178 ? -7.688 -13.755 -8.508 1.00 98.00 178 THR A CA 1
ATOM 1405 C C . THR A 1 178 ? -7.649 -12.748 -9.652 1.00 98.00 178 THR A C 1
ATOM 1407 O O . THR A 1 178 ? -7.949 -13.086 -10.796 1.00 98.00 178 THR A O 1
ATOM 1410 N N . LYS A 1 179 ? -7.330 -11.492 -9.336 1.00 97.88 179 LYS A N 1
ATOM 1411 C CA . LYS A 1 179 ? -7.435 -10.372 -10.262 1.00 97.88 179 LYS A CA 1
ATOM 1412 C C . LYS A 1 179 ? -6.383 -9.331 -9.915 1.00 97.88 179 LYS A C 1
ATOM 1414 O O . LYS A 1 179 ? -6.288 -8.924 -8.765 1.00 97.88 179 LYS A O 1
ATOM 1419 N N . VAL A 1 180 ? -5.639 -8.895 -10.925 1.00 98.00 180 VAL A N 1
ATOM 1420 C CA . VAL A 1 180 ? -4.644 -7.822 -10.832 1.00 98.00 180 VAL A CA 1
ATOM 1421 C C . VAL A 1 180 ? -4.974 -6.799 -11.912 1.00 98.00 180 VAL A C 1
ATOM 1423 O O . VAL A 1 180 ? -5.152 -7.169 -13.075 1.00 98.00 180 VAL A O 1
ATOM 1426 N N . ARG A 1 181 ? -5.145 -5.529 -11.537 1.00 96.12 181 ARG A N 1
ATOM 1427 C CA . ARG A 1 181 ? -5.524 -4.443 -12.452 1.00 96.12 181 ARG A CA 1
ATOM 1428 C C . ARG A 1 181 ? -4.713 -3.189 -12.187 1.00 96.12 181 ARG A C 1
ATOM 1430 O O . ARG A 1 181 ? -4.473 -2.854 -11.040 1.00 96.12 181 ARG A O 1
ATOM 1437 N N . ARG A 1 182 ? -4.377 -2.457 -13.246 1.00 95.56 182 ARG A N 1
ATOM 1438 C CA . ARG A 1 182 ? -3.922 -1.069 -13.125 1.00 95.56 182 ARG A CA 1
ATOM 1439 C C . ARG A 1 182 ? -5.137 -0.149 -13.028 1.00 95.56 182 ARG A C 1
ATOM 1441 O O . ARG A 1 182 ? -6.138 -0.382 -13.710 1.00 95.56 182 ARG A O 1
ATOM 1448 N N . PHE A 1 183 ? -5.050 0.886 -12.208 1.00 94.56 183 PHE A N 1
ATOM 1449 C CA . PHE A 1 183 ? -6.069 1.920 -12.097 1.00 94.56 183 PHE A CA 1
ATOM 1450 C C . PHE A 1 183 ? -5.434 3.286 -11.844 1.00 94.56 183 PHE A C 1
ATOM 1452 O O . PHE A 1 183 ? -4.540 3.417 -11.016 1.00 94.56 183 PHE A O 1
ATOM 1459 N N . SER A 1 184 ? -5.921 4.304 -12.544 1.00 91.31 184 SER A N 1
ATOM 1460 C CA . SER A 1 184 ? -5.508 5.695 -12.369 1.00 91.31 184 SER A CA 1
ATOM 1461 C C . SER A 1 184 ? -6.678 6.471 -11.760 1.00 91.31 184 SER A C 1
ATOM 1463 O O . SER A 1 184 ? -7.654 6.706 -12.470 1.00 91.31 184 SER A O 1
ATOM 1465 N N . PRO A 1 185 ? -6.621 6.832 -10.466 1.00 86.31 185 PRO A N 1
ATOM 1466 C CA . PRO A 1 185 ? -7.636 7.670 -9.832 1.00 86.31 185 PRO A CA 1
ATOM 1467 C C . PRO A 1 185 ? -7.657 9.066 -10.468 1.00 86.31 185 PRO A C 1
ATOM 1469 O O . PRO A 1 185 ? -6.594 9.604 -10.766 1.00 86.31 185 PRO A O 1
ATOM 1472 N N . ASP A 1 186 ? -8.820 9.708 -10.607 1.00 84.44 186 ASP A N 1
ATOM 1473 C CA . ASP A 1 186 ? -8.908 11.077 -11.152 1.00 84.44 186 ASP A CA 1
ATOM 1474 C C . ASP A 1 186 ? -8.196 12.122 -10.273 1.00 84.44 186 ASP A C 1
ATOM 1476 O O . ASP A 1 186 ? -7.855 13.219 -10.727 1.00 84.44 186 ASP A O 1
ATOM 1480 N N . ALA A 1 187 ? -7.969 11.791 -8.998 1.00 75.81 187 ALA A N 1
ATOM 1481 C CA . ALA A 1 187 ? -7.176 12.591 -8.069 1.00 75.81 187 ALA A CA 1
ATOM 1482 C C . ALA A 1 187 ? -5.652 12.512 -8.327 1.00 75.81 187 ALA A C 1
ATOM 1484 O O . ALA A 1 187 ? -4.878 13.313 -7.768 1.00 75.81 187 ALA A O 1
ATOM 1485 N N . SER A 1 188 ? -5.199 11.587 -9.185 1.00 68.12 188 SER A N 1
ATOM 1486 C CA . SER A 1 188 ? -3.817 11.537 -9.662 1.00 68.12 188 SER A CA 1
ATOM 1487 C C . SER A 1 188 ? -3.519 12.746 -10.563 1.00 68.12 188 SER A C 1
ATOM 1489 O O . SER A 1 188 ? -4.404 13.430 -11.085 1.00 68.12 188 SER A O 1
ATOM 1491 N N . ARG A 1 189 ? -2.242 13.125 -10.682 1.00 63.47 189 ARG A N 1
ATOM 1492 C CA . ARG A 1 189 ? -1.879 14.250 -11.559 1.00 63.47 189 ARG A CA 1
ATOM 1493 C C . ARG A 1 189 ? -1.938 13.762 -13.002 1.00 63.47 189 ARG A C 1
ATOM 1495 O O . ARG A 1 189 ? -1.276 12.792 -13.330 1.00 63.47 189 ARG A O 1
ATOM 1502 N N . ASN A 1 190 ? -2.579 14.522 -13.886 1.00 51.66 190 ASN A N 1
ATOM 1503 C CA . ASN A 1 190 ? -2.634 14.208 -15.321 1.00 51.66 190 ASN A CA 1
ATOM 1504 C C . ASN A 1 190 ? -1.248 14.228 -16.024 1.00 51.66 190 ASN A C 1
ATOM 1506 O O . ASN A 1 190 ? -1.150 13.906 -17.201 1.00 51.66 190 ASN A O 1
ATOM 1510 N N . SER A 1 191 ? -0.192 14.683 -15.337 1.00 52.00 191 SER A N 1
ATOM 1511 C CA . SER A 1 191 ? 1.214 14.653 -15.772 1.00 52.00 191 SER A CA 1
ATOM 1512 C C . SER A 1 191 ? 2.062 13.599 -15.054 1.00 52.00 191 SER A C 1
ATOM 1514 O O . SER A 1 191 ? 3.238 13.456 -15.371 1.00 52.00 191 SER A O 1
ATOM 1516 N N . SER A 1 192 ? 1.509 12.904 -14.058 1.00 59.97 192 SER A N 1
ATOM 1517 C CA . SER A 1 192 ? 2.232 11.874 -13.324 1.00 59.97 192 SER A CA 1
ATOM 1518 C C . SER A 1 192 ? 1.981 10.524 -13.978 1.00 59.97 192 SER A C 1
ATOM 1520 O O . SER A 1 192 ? 0.843 10.180 -14.278 1.00 59.97 192 SER A O 1
ATOM 1522 N N . SER A 1 193 ? 3.045 9.746 -14.152 1.00 70.62 193 SER A N 1
ATOM 1523 C CA . SER A 1 193 ? 2.979 8.324 -14.493 1.00 70.62 193 SER A CA 1
ATOM 1524 C C . SER A 1 193 ? 2.448 7.455 -13.339 1.00 70.62 193 SER A C 1
ATOM 1526 O O . SER A 1 193 ? 2.497 6.232 -13.437 1.00 70.62 193 SER A O 1
ATOM 1528 N N . GLU A 1 194 ? 1.971 8.063 -12.246 1.00 86.06 194 GLU A N 1
ATOM 1529 C CA . GLU A 1 194 ? 1.391 7.382 -11.090 1.00 86.06 194 GLU A CA 1
ATOM 1530 C C . GLU A 1 194 ? 0.119 6.627 -11.484 1.00 86.06 194 GLU A C 1
ATOM 1532 O O . GLU A 1 194 ? -0.897 7.206 -11.882 1.00 86.06 194 GLU A O 1
ATOM 1537 N N . VAL A 1 195 ? 0.179 5.313 -11.315 1.00 91.56 195 VAL A N 1
ATOM 1538 C CA . VAL A 1 195 ? -0.958 4.406 -11.410 1.00 91.56 195 VAL A CA 1
ATOM 1539 C C . VAL A 1 195 ? -0.938 3.484 -10.192 1.00 91.56 195 VAL A C 1
ATOM 1541 O O . VAL A 1 195 ? 0.078 3.340 -9.521 1.00 91.56 195 VAL A O 1
ATOM 1544 N N . TYR A 1 196 ? -2.064 2.864 -9.874 1.00 95.94 196 TYR A N 1
ATOM 1545 C CA . TYR A 1 196 ? -2.172 1.934 -8.757 1.00 95.94 196 TYR A CA 1
ATOM 1546 C C . TYR A 1 196 ? -2.364 0.522 -9.277 1.00 95.94 196 TYR A C 1
ATOM 1548 O O . TYR A 1 196 ? -3.179 0.282 -10.173 1.00 95.94 196 TYR A O 1
ATOM 1556 N N . LEU A 1 197 ? -1.619 -0.414 -8.704 1.00 97.81 197 LEU A N 1
ATOM 1557 C CA . LEU A 1 197 ? -1.842 -1.832 -8.898 1.00 97.81 197 LEU A CA 1
ATOM 1558 C C . LEU A 1 197 ? -2.851 -2.320 -7.858 1.00 97.81 197 LEU A C 1
ATOM 1560 O O . LEU A 1 197 ? -2.608 -2.228 -6.660 1.00 97.81 197 LEU A O 1
ATOM 1564 N N . ILE A 1 198 ? -3.988 -2.819 -8.336 1.00 98.56 198 ILE A N 1
ATOM 1565 C CA . ILE A 1 198 ? -5.104 -3.326 -7.541 1.00 98.56 198 ILE A CA 1
ATOM 1566 C C . ILE A 1 198 ? -5.123 -4.848 -7.648 1.00 98.56 198 ILE A C 1
ATOM 1568 O O . ILE A 1 198 ? -5.486 -5.407 -8.690 1.00 98.56 198 ILE A O 1
ATOM 1572 N N . CYS A 1 199 ? -4.746 -5.512 -6.566 1.00 98.69 199 CYS A N 1
ATOM 1573 C CA . CYS A 1 199 ? -4.688 -6.958 -6.434 1.00 98.69 199 CYS A CA 1
ATOM 1574 C C . CYS A 1 199 ? -5.831 -7.425 -5.524 1.00 98.69 199 CYS A C 1
ATOM 1576 O O . CYS A 1 199 ? -5.953 -6.984 -4.385 1.00 98.69 199 CYS A O 1
ATOM 1578 N N . LEU A 1 200 ? -6.698 -8.303 -6.028 1.00 98.69 200 LEU A N 1
ATOM 1579 C CA . LEU A 1 200 ? -7.922 -8.713 -5.338 1.00 98.69 200 LEU A CA 1
ATOM 1580 C C . LEU A 1 200 ? -7.981 -10.221 -5.132 1.00 98.69 200 LEU A C 1
ATOM 1582 O O . LEU A 1 200 ? -7.668 -11.005 -6.039 1.00 98.69 200 LEU A O 1
ATOM 1586 N N . ASN A 1 201 ? -8.513 -10.603 -3.972 1.00 97.88 201 ASN A N 1
ATOM 1587 C CA . ASN A 1 201 ? -8.758 -11.974 -3.552 1.00 97.88 201 ASN A CA 1
ATOM 1588 C C . ASN A 1 201 ? -7.467 -12.806 -3.565 1.00 97.88 201 ASN A C 1
ATOM 1590 O O . ASN A 1 201 ? -7.261 -13.615 -4.479 1.00 97.88 201 ASN A O 1
ATOM 1594 N N . HIS A 1 202 ? -6.611 -12.572 -2.567 1.00 98.06 202 HIS A N 1
ATOM 1595 C CA . HIS A 1 202 ? -5.363 -13.298 -2.328 1.00 98.06 202 HIS A CA 1
ATOM 1596 C C . HIS A 1 202 ? -5.590 -14.823 -2.257 1.00 98.06 202 HIS A C 1
ATOM 1598 O O . HIS A 1 202 ? -6.546 -15.298 -1.639 1.00 98.06 202 HIS A O 1
ATOM 1604 N N . ARG A 1 203 ? -4.725 -15.595 -2.921 1.00 95.88 203 ARG A N 1
ATOM 1605 C CA . ARG A 1 203 ? -4.783 -17.058 -3.088 1.00 95.88 203 ARG A CA 1
ATOM 1606 C C . ARG A 1 203 ? -3.473 -17.700 -2.608 1.00 95.88 203 ARG A C 1
ATOM 1608 O O . ARG A 1 203 ? -2.701 -18.184 -3.442 1.00 95.88 203 ARG A O 1
ATOM 1615 N N . PRO A 1 204 ? -3.225 -17.759 -1.289 1.00 90.19 204 PRO A N 1
ATOM 1616 C CA . PRO A 1 204 ? -1.936 -18.203 -0.754 1.00 90.19 204 PRO A CA 1
ATOM 1617 C C . PRO A 1 204 ? -1.563 -19.641 -1.157 1.00 90.19 204 PRO A C 1
ATOM 1619 O O . PRO A 1 204 ? -0.389 -19.952 -1.307 1.00 90.19 204 PRO A O 1
ATOM 1622 N N . TRP A 1 205 ? -2.543 -20.516 -1.413 1.00 88.50 205 TRP A N 1
ATOM 1623 C CA . TRP A 1 205 ? -2.305 -21.918 -1.792 1.00 88.50 205 TRP A CA 1
ATOM 1624 C C . TRP A 1 205 ? -1.971 -22.153 -3.273 1.00 88.50 205 TRP A C 1
ATOM 1626 O O . TRP A 1 205 ? -1.547 -23.252 -3.621 1.00 88.50 205 TRP A O 1
ATOM 1636 N N . LYS A 1 206 ? -2.199 -21.179 -4.166 1.00 79.75 206 LYS A N 1
ATOM 1637 C CA . LYS A 1 206 ? -1.914 -21.330 -5.611 1.00 79.75 206 LYS A CA 1
ATOM 1638 C C . LYS A 1 206 ? -0.615 -20.664 -6.042 1.00 79.75 206 LYS A C 1
ATOM 1640 O O . LYS A 1 206 ? -0.185 -20.854 -7.178 1.00 79.75 206 LYS A O 1
ATOM 1645 N N . ALA A 1 207 ? -0.047 -19.834 -5.180 1.00 80.12 207 ALA A N 1
ATOM 1646 C CA . ALA A 1 207 ? 1.043 -18.967 -5.560 1.00 80.12 207 ALA A CA 1
ATOM 1647 C C . ALA A 1 207 ? 2.395 -19.698 -5.518 1.00 80.12 207 ALA A C 1
ATOM 1649 O O . ALA A 1 207 ? 2.612 -20.534 -4.636 1.00 80.12 207 ALA A O 1
ATOM 1650 N N . PRO A 1 208 ? 3.324 -19.380 -6.436 1.00 86.50 208 PRO A N 1
ATOM 1651 C CA . PRO A 1 208 ? 4.699 -19.840 -6.334 1.00 86.50 208 PRO A CA 1
ATOM 1652 C C . PRO A 1 208 ? 5.315 -19.403 -5.005 1.00 86.50 208 PRO A C 1
ATOM 1654 O O . PRO A 1 208 ? 5.092 -18.285 -4.538 1.00 86.50 208 PRO A O 1
ATOM 1657 N N . LYS A 1 209 ? 6.109 -20.291 -4.409 1.00 85.81 209 LYS A N 1
ATOM 1658 C CA . LYS A 1 209 ? 6.919 -19.955 -3.236 1.00 85.81 209 LYS A CA 1
ATOM 1659 C C . LYS A 1 209 ? 8.103 -19.090 -3.669 1.00 85.81 209 LYS A C 1
ATOM 1661 O O . LYS A 1 209 ? 8.626 -19.266 -4.766 1.00 85.81 209 LYS A O 1
ATOM 1666 N N . GLY A 1 210 ? 8.541 -18.201 -2.785 1.00 88.50 210 GLY A N 1
ATOM 1667 C CA . GLY A 1 210 ? 9.694 -17.331 -3.008 1.00 88.50 210 GLY A CA 1
ATOM 1668 C C . GLY A 1 210 ? 9.349 -15.852 -2.882 1.00 88.50 210 GLY A C 1
ATOM 1669 O O . GLY A 1 210 ? 8.179 -15.472 -2.843 1.00 88.50 210 GLY A O 1
ATOM 1670 N N . ARG A 1 211 ? 10.398 -15.035 -2.802 1.00 93.88 211 ARG A N 1
ATOM 1671 C CA . ARG A 1 211 ? 10.300 -13.577 -2.731 1.00 93.88 211 ARG A CA 1
ATOM 1672 C C . ARG A 1 211 ? 9.879 -13.005 -4.087 1.00 93.88 211 ARG A C 1
ATOM 1674 O O . ARG A 1 211 ? 10.462 -13.359 -5.110 1.00 93.88 211 ARG A O 1
ATOM 1681 N N . ILE A 1 212 ? 8.883 -12.127 -4.089 1.00 96.38 212 ILE A N 1
ATOM 1682 C CA . ILE A 1 212 ? 8.479 -11.295 -5.221 1.00 96.38 212 ILE A CA 1
ATOM 1683 C C . ILE A 1 212 ? 9.663 -10.484 -5.734 1.00 96.38 212 ILE A C 1
ATOM 1685 O O . ILE A 1 212 ? 9.815 -10.421 -6.949 1.00 96.38 212 ILE A O 1
ATOM 1689 N N . LEU A 1 213 ? 10.507 -9.931 -4.852 1.00 94.00 213 LEU A N 1
ATOM 1690 C CA . LEU A 1 213 ? 11.689 -9.167 -5.263 1.00 94.00 213 LEU A CA 1
ATOM 1691 C C . LEU A 1 213 ? 12.601 -9.987 -6.179 1.00 94.00 213 LEU A C 1
ATOM 1693 O O . LEU A 1 213 ? 12.804 -9.600 -7.322 1.00 94.00 213 LEU A O 1
ATOM 1697 N N . LEU A 1 214 ? 13.044 -11.159 -5.721 1.00 93.06 214 LEU A N 1
ATOM 1698 C CA . LEU A 1 214 ? 13.940 -12.022 -6.501 1.00 93.06 214 LEU A CA 1
ATOM 1699 C C . LEU A 1 214 ? 13.314 -12.435 -7.836 1.00 93.06 214 LEU A C 1
ATOM 1701 O O . LEU A 1 214 ? 13.925 -12.320 -8.888 1.00 93.06 214 LEU A O 1
ATOM 1705 N N . ARG A 1 215 ? 12.048 -12.863 -7.807 1.00 94.69 215 ARG A N 1
ATOM 1706 C CA . ARG A 1 215 ? 11.348 -13.295 -9.025 1.00 94.69 2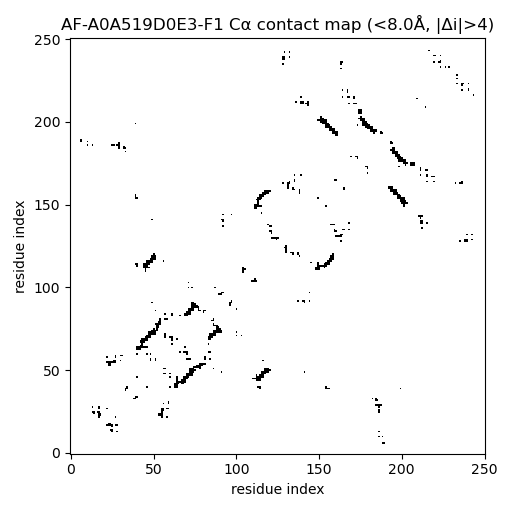15 ARG A CA 1
ATOM 1707 C C . ARG A 1 215 ? 11.166 -12.151 -10.018 1.00 94.69 215 ARG A C 1
ATOM 1709 O O . ARG A 1 215 ? 11.116 -12.384 -11.222 1.00 94.69 215 ARG A O 1
ATOM 1716 N N . TRP A 1 216 ? 10.989 -10.932 -9.517 1.00 94.50 216 TRP A N 1
ATOM 1717 C CA . TRP A 1 216 ? 10.916 -9.740 -10.345 1.00 94.50 216 TRP A CA 1
ATOM 1718 C C . TRP A 1 216 ? 12.280 -9.406 -10.959 1.00 94.50 216 TRP A C 1
ATOM 1720 O O . TRP A 1 216 ? 12.338 -9.138 -12.156 1.00 94.50 216 TRP A O 1
ATOM 1730 N N . GLU A 1 217 ? 13.363 -9.474 -10.182 1.00 90.62 217 GLU A N 1
ATOM 1731 C CA . GLU A 1 217 ? 14.734 -9.279 -10.676 1.00 90.62 217 GLU A CA 1
ATOM 1732 C C . GLU A 1 217 ? 15.090 -10.290 -11.773 1.00 90.62 217 GLU A C 1
ATOM 1734 O O . GLU A 1 217 ? 15.612 -9.894 -12.819 1.00 90.62 217 GLU A O 1
ATOM 1739 N N . ASP A 1 218 ? 14.728 -11.561 -11.582 1.00 91.00 218 ASP A N 1
ATOM 1740 C CA . ASP A 1 218 ? 14.892 -12.619 -12.583 1.00 91.00 218 ASP A CA 1
ATOM 1741 C C . ASP A 1 218 ? 14.122 -12.280 -13.870 1.00 91.00 218 ASP A C 1
ATOM 1743 O O . ASP A 1 218 ? 14.702 -12.244 -14.954 1.00 91.00 218 ASP A O 1
ATOM 1747 N N . ALA A 1 219 ? 12.834 -11.934 -13.758 1.00 91.06 219 ALA A N 1
ATOM 1748 C CA . ALA A 1 219 ? 11.994 -11.598 -14.910 1.00 91.06 219 ALA A CA 1
ATOM 1749 C C . ALA A 1 219 ? 12.497 -10.361 -15.682 1.00 91.06 219 ALA A C 1
ATOM 1751 O O . ALA A 1 219 ? 12.430 -10.313 -16.913 1.00 91.06 219 ALA A O 1
ATOM 1752 N N . VAL A 1 220 ? 13.024 -9.353 -14.978 1.00 87.69 220 VAL A N 1
ATOM 1753 C CA . VAL A 1 220 ? 13.649 -8.183 -15.611 1.00 87.69 220 VAL A CA 1
ATOM 1754 C C . VAL A 1 220 ? 14.953 -8.575 -16.305 1.00 87.69 220 VAL A C 1
ATOM 1756 O O . VAL A 1 220 ? 15.202 -8.115 -17.419 1.00 87.69 220 VAL A O 1
ATOM 1759 N N . THR A 1 221 ? 15.764 -9.438 -15.691 1.00 85.44 221 THR A N 1
ATOM 1760 C CA . THR A 1 221 ? 17.028 -9.929 -16.264 1.00 85.44 221 THR A CA 1
ATOM 1761 C C . THR A 1 221 ? 16.789 -10.741 -17.534 1.00 85.44 221 THR A C 1
ATOM 1763 O O . THR A 1 221 ? 17.393 -10.447 -18.563 1.00 85.44 221 THR A O 1
ATOM 1766 N N . GLU A 1 222 ? 15.819 -11.654 -17.529 1.00 86.50 222 GLU A N 1
ATOM 1767 C CA . GLU A 1 222 ? 15.407 -12.403 -18.723 1.00 86.50 222 GLU A CA 1
ATOM 1768 C C . GLU A 1 222 ? 14.937 -11.475 -19.858 1.00 86.50 222 GLU A C 1
ATOM 1770 O O . GLU A 1 222 ? 15.247 -11.689 -21.038 1.00 86.50 222 GLU A O 1
ATOM 1775 N N . ARG A 1 223 ? 14.220 -10.391 -19.526 1.00 83.81 223 ARG A N 1
ATOM 1776 C CA . ARG A 1 223 ? 13.841 -9.371 -20.515 1.00 83.81 223 ARG A CA 1
ATOM 1777 C C . ARG A 1 223 ? 15.051 -8.618 -21.066 1.00 83.81 223 ARG A C 1
ATOM 1779 O O . ARG A 1 223 ? 15.068 -8.304 -22.253 1.00 83.81 223 ARG A O 1
ATOM 1786 N N . ILE A 1 224 ? 16.047 -8.314 -20.237 1.00 77.81 224 ILE A N 1
ATOM 1787 C CA . ILE A 1 224 ? 17.289 -7.668 -20.685 1.00 77.81 224 ILE A CA 1
ATOM 1788 C C . ILE A 1 224 ? 18.025 -8.575 -21.672 1.00 77.81 224 ILE A C 1
ATOM 1790 O O . ILE A 1 224 ? 18.405 -8.117 -22.748 1.00 77.81 224 ILE A O 1
ATOM 1794 N N . ASP A 1 225 ? 18.188 -9.849 -21.322 1.00 77.62 225 ASP A N 1
ATOM 1795 C CA . ASP A 1 225 ? 18.966 -10.807 -22.109 1.00 77.62 225 ASP A CA 1
ATOM 1796 C C . ASP A 1 225 ? 18.285 -11.164 -23.440 1.00 77.62 225 ASP A C 1
ATOM 1798 O O . ASP A 1 225 ? 18.955 -11.454 -24.432 1.00 77.62 225 ASP A O 1
ATOM 1802 N N . SER A 1 226 ? 16.952 -11.087 -23.495 1.00 76.19 226 SER A N 1
ATOM 1803 C CA . SER A 1 226 ? 16.172 -11.331 -24.717 1.00 76.19 226 SER A CA 1
ATOM 1804 C C . SER A 1 226 ? 16.080 -10.129 -25.667 1.00 76.19 226 SER A C 1
ATOM 1806 O O . SER A 1 226 ? 15.737 -10.311 -26.837 1.00 76.19 226 SER A O 1
ATOM 1808 N N . GLN A 1 227 ? 16.394 -8.906 -25.221 1.00 69.50 227 GLN A N 1
ATOM 1809 C CA . GLN A 1 227 ? 16.361 -7.713 -26.074 1.00 69.50 227 GLN A CA 1
ATOM 1810 C C . GLN A 1 227 ? 17.720 -7.442 -26.731 1.00 69.50 227 GLN A C 1
ATOM 1812 O O . GLN A 1 227 ? 18.602 -6.799 -26.159 1.00 69.50 227 GLN A O 1
ATOM 1817 N N . THR A 1 228 ? 17.866 -7.890 -27.981 1.00 54.38 228 THR A N 1
ATOM 1818 C CA . THR A 1 228 ? 19.129 -7.814 -28.724 1.00 54.38 228 THR A CA 1
ATOM 1819 C C . THR A 1 228 ? 19.430 -6.496 -29.446 1.00 54.38 228 THR A C 1
ATOM 1821 O O . THR A 1 228 ? 20.617 -6.284 -29.623 1.00 54.38 228 THR A O 1
ATOM 1824 N N . GLU A 1 229 ? 18.493 -5.584 -29.790 1.00 54.34 229 GLU A N 1
ATOM 1825 C CA . GLU A 1 229 ? 18.789 -4.153 -30.118 1.00 54.34 229 GLU A CA 1
ATOM 1826 C C . GLU A 1 229 ? 17.581 -3.275 -30.588 1.00 54.34 229 GLU A C 1
ATOM 1828 O O . GLU A 1 229 ? 16.564 -3.781 -31.052 1.00 54.34 229 GLU A O 1
ATOM 1833 N N . VAL A 1 230 ? 17.779 -1.936 -30.511 1.00 50.94 230 VAL A N 1
ATOM 1834 C CA . VAL A 1 230 ? 17.125 -0.738 -31.145 1.00 50.94 230 VAL A CA 1
ATOM 1835 C C . VAL A 1 230 ? 15.823 -0.084 -30.607 1.00 50.94 230 VAL A C 1
ATOM 1837 O O . VAL A 1 230 ? 15.405 0.932 -31.160 1.00 50.94 230 VAL A O 1
ATOM 1840 N N . ALA A 1 231 ? 15.194 -0.506 -29.506 1.00 58.91 231 ALA A N 1
ATOM 1841 C CA . ALA A 1 231 ? 14.070 0.270 -28.930 1.00 58.91 231 ALA A CA 1
ATOM 1842 C C . ALA A 1 231 ? 14.536 1.254 -27.828 1.00 58.91 231 ALA A C 1
ATOM 1844 O O . ALA A 1 231 ? 15.391 0.872 -27.031 1.00 58.91 231 ALA A O 1
ATOM 1845 N N . PRO A 1 232 ? 13.962 2.471 -27.691 1.00 60.50 232 PRO A N 1
ATOM 1846 C CA . PRO A 1 232 ? 14.267 3.369 -26.566 1.00 60.50 232 PRO A CA 1
ATOM 1847 C C . PRO A 1 232 ? 14.031 2.707 -25.197 1.00 60.50 232 PRO A C 1
ATOM 1849 O O . PRO A 1 232 ? 14.754 2.959 -24.239 1.00 60.50 232 PRO A O 1
ATOM 1852 N N . GLU A 1 233 ? 13.071 1.783 -25.124 1.00 61.81 233 GLU A N 1
ATOM 1853 C CA . GLU A 1 233 ? 12.814 0.958 -23.939 1.00 61.81 233 GLU A CA 1
ATOM 1854 C C . GLU A 1 233 ? 14.002 0.054 -23.571 1.00 61.81 233 GLU A C 1
ATOM 1856 O O . GLU A 1 233 ? 14.221 -0.206 -22.391 1.00 61.81 233 GLU A O 1
ATOM 1861 N N . ALA A 1 234 ? 14.806 -0.384 -24.547 1.00 64.50 234 ALA A N 1
ATOM 1862 C CA . ALA A 1 234 ? 15.957 -1.255 -24.315 1.00 64.50 234 ALA A CA 1
ATOM 1863 C C . ALA A 1 234 ? 17.077 -0.543 -23.536 1.00 64.50 234 ALA A C 1
ATOM 1865 O O . ALA A 1 234 ? 17.802 -1.180 -22.772 1.00 64.50 234 ALA A O 1
ATOM 1866 N N . GLU A 1 235 ? 17.225 0.777 -23.689 1.00 70.44 235 GLU A N 1
ATOM 1867 C CA . GLU A 1 235 ? 18.211 1.553 -22.930 1.00 70.44 235 GLU A CA 1
ATOM 1868 C C . GLU A 1 235 ? 17.805 1.684 -21.456 1.00 70.44 235 GLU A C 1
ATOM 1870 O O . GLU A 1 235 ? 18.622 1.411 -20.568 1.00 70.44 235 GLU A O 1
ATOM 1875 N N . SER A 1 236 ? 16.531 2.000 -21.194 1.00 70.81 236 SER A N 1
ATOM 1876 C CA . SER A 1 236 ? 15.952 1.998 -19.846 1.00 70.81 236 SER A CA 1
ATOM 1877 C C . SER A 1 236 ? 16.086 0.617 -19.196 1.00 70.81 236 SER A C 1
ATOM 1879 O O . SER A 1 236 ? 16.617 0.509 -18.094 1.00 70.81 236 SER A O 1
ATOM 1881 N N . VAL A 1 237 ? 15.723 -0.457 -19.907 1.00 71.38 237 VAL A N 1
ATOM 1882 C CA . VAL A 1 237 ? 15.869 -1.858 -19.465 1.00 71.38 237 VAL A CA 1
ATOM 1883 C C . VAL A 1 237 ? 17.325 -2.191 -19.091 1.00 71.38 237 VAL A C 1
ATOM 1885 O O . VAL A 1 237 ? 17.590 -2.651 -17.978 1.00 71.38 237 VAL A O 1
ATOM 1888 N N . LYS A 1 238 ? 18.306 -1.868 -19.949 1.00 71.75 238 LYS A N 1
ATOM 1889 C CA . LYS A 1 238 ? 19.744 -2.067 -19.663 1.00 71.75 238 LYS A CA 1
ATOM 1890 C C . LYS A 1 238 ? 20.235 -1.251 -18.463 1.00 71.75 238 LYS A C 1
ATOM 1892 O O . LYS A 1 238 ? 21.142 -1.679 -17.745 1.00 71.75 238 LYS A O 1
ATOM 1897 N N . LYS A 1 239 ? 19.690 -0.052 -18.248 1.00 75.25 239 LYS A N 1
ATOM 1898 C CA . LYS A 1 239 ? 20.025 0.803 -17.103 1.00 75.25 239 LYS A CA 1
ATOM 1899 C C . LYS A 1 239 ? 19.479 0.229 -15.797 1.00 75.25 239 LYS A C 1
ATOM 1901 O O . LYS A 1 239 ? 20.237 0.162 -14.834 1.00 75.25 239 LYS A O 1
ATOM 1906 N N . ILE A 1 240 ? 18.241 -0.271 -15.790 1.00 73.88 240 ILE A N 1
ATOM 1907 C CA . ILE A 1 240 ? 17.675 -1.005 -14.646 1.00 73.88 240 ILE A CA 1
ATOM 1908 C C . ILE A 1 240 ? 18.526 -2.239 -14.333 1.00 73.88 240 ILE A C 1
ATOM 1910 O O . ILE A 1 240 ? 18.932 -2.421 -13.190 1.00 73.88 240 ILE A O 1
ATOM 1914 N N . GLY A 1 241 ? 18.915 -3.016 -15.347 1.00 72.31 241 GLY A N 1
ATOM 1915 C CA . GLY A 1 241 ? 19.788 -4.180 -15.164 1.00 72.31 241 GLY A CA 1
ATOM 1916 C C . GLY A 1 241 ? 21.142 -3.872 -14.521 1.00 72.31 241 GLY A C 1
ATOM 1917 O O . GLY A 1 241 ? 21.664 -4.685 -13.761 1.00 72.31 241 GLY A O 1
ATOM 1918 N N . ARG A 1 242 ? 21.725 -2.699 -14.804 1.00 74.00 242 ARG A N 1
ATOM 1919 C CA . ARG A 1 242 ? 22.954 -2.236 -14.137 1.00 74.00 242 ARG A CA 1
ATOM 1920 C C . ARG A 1 242 ? 22.715 -1.872 -12.671 1.00 74.00 242 ARG A C 1
ATOM 1922 O O . ARG A 1 242 ? 23.569 -2.159 -11.842 1.00 74.00 242 ARG A O 1
ATOM 1929 N N . ILE A 1 243 ? 21.572 -1.258 -12.360 1.00 74.94 243 ILE A N 1
ATOM 1930 C CA . ILE A 1 243 ? 21.190 -0.906 -10.983 1.00 74.94 243 ILE A CA 1
ATOM 1931 C C . ILE A 1 243 ? 20.993 -2.175 -10.150 1.00 74.94 243 ILE A C 1
ATOM 1933 O O . ILE A 1 243 ? 21.537 -2.262 -9.053 1.00 74.94 243 ILE A O 1
ATOM 1937 N N . LEU A 1 244 ? 20.264 -3.160 -10.683 1.00 71.38 244 LEU A N 1
ATOM 1938 C CA . LEU A 1 244 ? 20.010 -4.429 -9.997 1.00 71.38 244 LEU A CA 1
ATOM 1939 C C . LEU A 1 244 ? 21.307 -5.200 -9.734 1.00 71.38 244 LEU A C 1
ATOM 1941 O O . LEU A 1 244 ? 21.557 -5.600 -8.602 1.00 71.38 244 LEU A O 1
ATOM 1945 N N . ARG A 1 245 ? 22.185 -5.320 -10.740 1.00 70.75 245 ARG A N 1
ATOM 1946 C CA . ARG A 1 245 ? 23.495 -5.973 -10.570 1.00 70.75 245 ARG A CA 1
ATOM 1947 C C . ARG A 1 245 ? 24.345 -5.327 -9.482 1.00 70.75 245 ARG A C 1
ATOM 1949 O O . ARG A 1 245 ? 24.897 -6.039 -8.657 1.00 70.75 245 ARG A O 1
ATOM 1956 N N . ARG A 1 246 ? 24.403 -3.994 -9.444 1.00 72.75 246 ARG A N 1
ATOM 1957 C CA . ARG A 1 246 ? 25.159 -3.278 -8.411 1.00 72.75 246 ARG A CA 1
ATOM 1958 C C . ARG A 1 246 ? 24.603 -3.528 -7.005 1.00 72.75 246 ARG A C 1
ATOM 1960 O O . ARG A 1 246 ? 25.381 -3.674 -6.077 1.00 72.75 246 ARG A O 1
ATOM 1967 N N . LYS A 1 247 ? 23.278 -3.595 -6.843 1.00 66.88 247 LYS A N 1
ATOM 1968 C CA . LYS A 1 247 ? 22.667 -3.912 -5.542 1.00 66.88 247 LYS A CA 1
ATOM 1969 C C . LYS A 1 247 ? 23.004 -5.325 -5.067 1.00 66.88 247 LYS A C 1
ATOM 1971 O O . LYS A 1 247 ? 23.308 -5.495 -3.896 1.00 66.88 247 LYS A O 1
ATOM 1976 N N . LEU A 1 248 ? 22.993 -6.309 -5.968 1.00 62.16 248 LEU A N 1
ATOM 1977 C CA . LEU A 1 248 ? 23.359 -7.695 -5.644 1.00 62.16 248 LEU A CA 1
ATOM 1978 C C . LEU A 1 248 ? 24.827 -7.846 -5.205 1.00 62.16 248 LEU A C 1
ATOM 1980 O O . LEU A 1 248 ? 25.160 -8.822 -4.547 1.00 62.16 248 LEU A O 1
ATOM 1984 N N . GLU A 1 249 ? 25.702 -6.907 -5.576 1.00 60.50 249 GLU A N 1
ATOM 1985 C CA . GLU A 1 249 ? 27.102 -6.862 -5.129 1.00 60.50 249 GLU A CA 1
ATOM 1986 C C . GLU A 1 249 ? 27.278 -6.158 -3.766 1.00 60.50 249 GLU A C 1
ATOM 1988 O O . GLU A 1 249 ? 28.332 -6.293 -3.146 1.00 60.50 249 GLU A O 1
ATOM 1993 N N . GLU A 1 250 ? 26.277 -5.393 -3.309 1.00 55.25 250 GLU A N 1
ATOM 1994 C CA . GLU A 1 250 ? 26.302 -4.594 -2.072 1.00 55.25 250 GLU A CA 1
ATOM 1995 C C . GLU A 1 250 ? 25.560 -5.270 -0.884 1.00 55.25 250 GLU A C 1
ATOM 1997 O O . GLU A 1 250 ? 25.735 -4.824 0.253 1.00 55.25 250 GLU A O 1
ATOM 2002 N N . GLU A 1 251 ? 24.769 -6.332 -1.119 1.00 50.56 251 GLU A N 1
ATOM 2003 C CA . GLU A 1 251 ? 24.065 -7.159 -0.103 1.00 50.56 251 GLU A CA 1
ATOM 2004 C C . GLU A 1 251 ? 24.829 -8.441 0.286 1.00 50.56 251 GLU A C 1
ATOM 2006 O O . GLU A 1 251 ? 24.772 -8.807 1.486 1.00 50.56 251 GLU A O 1
#

Foldseek 3Di:
DPQVVVLVVLLVVLQVVCVVVVAPDSCLLVLVQVCVVPVQAAALAEEEEEQCPQPSVVQNNCVRNDDNHAYEYEHCDDYDDDPRYHYDHDDLLDPVVLVVVVVVAPPPPHDFGQEYEYPDADPDPVPVLVRQLVRLLSVLSVCQSRLVRHDAFGKYKYKHQDAPLVVLLCVQCVQQAPDWDWADRPSDRPPTSIIMIIGGGGDSPRHDDDRSNVSSLVSLVVVLVPQPDDDPSNVSSVVSNVVSVVVVVVD

Sequence (251 aa):
MTKRWVQDHRRDSWRRQAKEEGYRARSAWKLKQIQERFEVIRKHDVVLDVGCHPGGWAQVAVECSGERGEVVGIDLMPCQPVEGALLLVGDITDRGTQARVRREFDEDNKRPINAVVSDISPDLTGNWDIDQAVSIDLVAKVFDFSLPLLAAGGSFVTKIFQGVGVDELIQVVKPHFTKVRRFSPDASRNSSSEVYLICLNHRPWKAPKGRILLRWEDAVTERIDSQTEVAPEAESVKKIGRILRRKLEEE

Mean predicted aligned error: 6.56 Å

pLDDT: mean 87.38, std 13.7, range [44.12, 98.81]

Nearest PDB structures (foldseek):
  8i9v-assembly1_CS  TM=9.496E-01  e=2.664E-20  Thermochaetoides thermophila DSM 1495
  7nac-assembly1_w  TM=9.425E-01  e=1.276E-18  Saccharomyces cerevisiae BY4741
  8ia0-assembly1_CS  TM=9.455E-01  e=1.530E-18  Thermochaetoides thermophila DSM 1495
  7o9m-assembly1_n  TM=9.288E-01  e=5.127E-18  Homo sapiens
  3dou-assembly1_A  TM=9.406E-01  e=9.817E-15  Thermoplasma volcanium

Radius of gyration: 18.31 Å; Cα contacts (8 Å, |Δi|>4): 441; chains: 1; bounding box: 43×50×51 Å

Solvent-accessible surface area (backbone atoms only — not comparable to full-atom values): 1353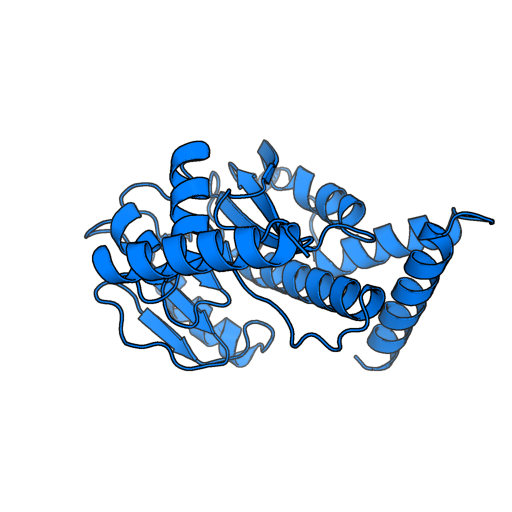0 Å² total; per-residue (Å²): 127,67,69,62,55,56,50,52,52,53,51,49,48,44,43,50,51,21,53,74,73,70,38,79,33,44,65,24,52,34,50,51,50,47,35,76,74,62,60,49,59,44,76,43,30,27,34,39,28,37,36,25,60,65,32,16,52,51,52,54,49,31,67,43,10,37,95,75,23,43,33,41,30,34,13,77,51,80,50,66,90,48,87,69,42,51,76,47,68,38,50,83,87,39,68,71,41,42,52,54,59,42,57,78,42,67,47,98,88,51,66,59,31,30,21,38,40,27,68,49,72,66,88,73,79,80,46,64,60,59,40,37,46,54,38,50,52,52,49,24,48,52,46,51,68,41,57,86,50,43,28,75,58,14,23,40,34,34,52,42,59,71,62,82,61,48,66,37,43,46,63,64,50,43,55,36,28,77,42,71,42,82,46,68,42,88,70,47,56,97,85,51,57,60,32,30,43,43,33,35,37,28,33,77,90,70,32,80,86,77,53,49,44,60,54,26,53,50,46,45,46,55,53,44,74,68,60,84,80,91,51,78,67,54,56,48,42,51,50,40,53,53,52,53,54,54,51,70,76,74,112